Protein AF-A0AAW0QMB6-F1 (afdb_monomer)

Radius of gyration: 21.83 Å; Cα contacts (8 Å, |Δi|>4): 463; chains: 1; bounding box: 55×57×57 Å

InterPro domains:
  IPR032477 Glycoside hydrolase 64 [PF16483] (28-251)
  IPR032477 Glycoside hydrolase 64 [PS52006] (26-292)
  IPR037176 Osmotin/thaumatin-like superfamily [G3DSA:2.60.110.10] (25-259)
  IPR037398 Glucan endo-1,3-beta-glucosidase [PTHR38165] (28-251)

Sequence (292 aa):
MTFSKRMIETNSSGINSGISNSCLSLKPLKVEVINNIKGSQPFVYITGVDQVGATKFLTRSGTWFYPVVAEDAGFSPIDQALISIPIAEQPNVFAVTIQDCVVSGRIWISLGQLPFHVAASDGGSPYLIPPSVLDSTNTSNTVDWGFVELTHTDRDGLYANLSFVDFVGLILSLTLTLEQGDAQKVIGLASDGVYSVCEQLRQQSRLDGLRWDQLCVTAPSGRPLRVLSPNLYESVHPGATQGYYAPYVNQNNLLGPDKVVSLVESSDLFRKGVFVLVKLYLGDLLAQFLFF

Structure (mmCIF, N/CA/C/O backbone):
data_AF-A0AAW0QMB6-F1
#
_entry.id   AF-A0AAW0QMB6-F1
#
loop_
_atom_site.group_PDB
_atom_site.id
_atom_site.type_symbol
_atom_site.label_atom_id
_atom_site.label_alt_id
_atom_site.label_comp_id
_atom_site.label_asym_id
_atom_site.label_entity_id
_atom_site.label_seq_id
_atom_site.pdbx_PDB_ins_code
_atom_site.Cartn_x
_atom_site.Cartn_y
_atom_site.Cartn_z
_atom_site.occupancy
_atom_site.B_iso_or_equiv
_atom_site.auth_seq_id
_atom_site.auth_comp_id
_atom_site.auth_asym_id
_atom_site.auth_atom_id
_atom_site.pdbx_PDB_model_num
ATOM 1 N N . MET A 1 1 ? 27.817 12.158 -9.213 1.00 29.73 1 MET A N 1
ATOM 2 C CA . MET A 1 1 ? 26.542 12.797 -9.602 1.00 29.73 1 MET A CA 1
ATOM 3 C C . MET A 1 1 ? 25.512 12.401 -8.565 1.00 29.73 1 MET A C 1
ATOM 5 O O . MET A 1 1 ? 25.140 11.240 -8.504 1.00 29.73 1 MET A O 1
ATOM 9 N N . THR A 1 2 ? 25.168 13.331 -7.683 1.00 20.39 2 THR A N 1
ATOM 10 C CA . THR A 1 2 ? 24.245 13.111 -6.566 1.00 20.39 2 THR A CA 1
ATOM 11 C C . THR A 1 2 ? 22.828 13.341 -7.072 1.00 20.39 2 THR A C 1
ATOM 13 O O . THR A 1 2 ? 22.493 14.462 -7.448 1.00 20.39 2 THR A O 1
ATOM 16 N N . PHE A 1 3 ? 22.002 12.297 -7.117 1.00 20.84 3 PHE A N 1
ATOM 17 C CA . PHE A 1 3 ? 20.572 12.454 -7.369 1.00 20.84 3 PHE A CA 1
ATOM 18 C C . PHE A 1 3 ? 19.904 12.877 -6.061 1.00 20.84 3 PHE A C 1
ATOM 20 O O . PHE A 1 3 ? 19.548 12.048 -5.230 1.00 20.84 3 PHE A O 1
ATOM 27 N N . SER A 1 4 ? 19.791 14.190 -5.858 1.00 21.62 4 SER A N 1
ATOM 28 C CA . SER A 1 4 ? 18.916 14.736 -4.825 1.00 21.62 4 SER A CA 1
ATOM 29 C C . SER A 1 4 ? 17.477 14.636 -5.324 1.00 21.62 4 SER A C 1
ATOM 31 O O . SER A 1 4 ? 17.141 15.158 -6.390 1.00 21.62 4 SER A O 1
ATOM 33 N N . LYS A 1 5 ? 16.633 13.937 -4.563 1.00 25.72 5 LYS A N 1
ATOM 34 C CA . LYS A 1 5 ? 15.182 13.943 -4.732 1.00 25.72 5 LYS A CA 1
ATOM 35 C C . LYS A 1 5 ? 14.727 15.372 -4.437 1.00 25.72 5 LYS A C 1
ATOM 37 O O . LYS A 1 5 ? 14.602 15.747 -3.276 1.00 25.72 5 LYS A O 1
ATOM 42 N N . ARG A 1 6 ? 14.544 16.193 -5.478 1.00 22.31 6 ARG A N 1
ATOM 43 C CA . ARG A 1 6 ? 13.906 17.504 -5.327 1.00 22.31 6 ARG A CA 1
ATOM 44 C C . ARG A 1 6 ? 12.519 17.261 -4.747 1.00 22.31 6 ARG A C 1
ATOM 46 O O . ARG A 1 6 ? 11.630 16.769 -5.440 1.00 22.31 6 ARG A O 1
ATOM 53 N N . MET A 1 7 ? 12.363 17.593 -3.468 1.00 25.25 7 MET A N 1
ATOM 54 C CA . MET A 1 7 ? 11.075 18.017 -2.950 1.00 25.25 7 MET A CA 1
ATOM 55 C C . MET A 1 7 ? 10.561 19.123 -3.866 1.00 25.25 7 MET A C 1
ATOM 57 O O . MET A 1 7 ? 11.334 19.935 -4.381 1.00 25.25 7 MET A O 1
ATOM 61 N N . ILE A 1 8 ? 9.257 19.119 -4.103 1.00 24.58 8 ILE A N 1
ATOM 62 C CA . ILE A 1 8 ? 8.579 20.243 -4.727 1.00 24.58 8 ILE A CA 1
ATOM 63 C C . ILE A 1 8 ? 8.769 21.423 -3.766 1.00 24.58 8 ILE A C 1
ATOM 65 O O . ILE A 1 8 ? 8.053 21.550 -2.779 1.00 24.58 8 ILE A O 1
ATOM 69 N N . GLU A 1 9 ? 9.778 22.255 -4.022 1.00 22.64 9 GLU A N 1
ATOM 70 C CA . GLU A 1 9 ? 9.849 23.602 -3.473 1.00 22.64 9 GLU A CA 1
ATOM 71 C C . GLU A 1 9 ? 8.673 24.369 -4.075 1.00 22.64 9 GLU A C 1
ATOM 73 O O . GLU A 1 9 ? 8.684 24.762 -5.245 1.00 22.64 9 GLU A O 1
ATOM 78 N N . THR A 1 10 ? 7.615 24.559 -3.290 1.00 27.86 10 THR A N 1
ATOM 79 C CA . THR A 1 10 ? 6.619 25.578 -3.598 1.00 27.86 10 THR A CA 1
ATOM 80 C C . THR A 1 10 ? 7.316 26.926 -3.481 1.00 27.86 10 THR A C 1
ATOM 82 O O . THR A 1 10 ? 7.555 27.407 -2.374 1.00 27.86 10 THR A O 1
ATOM 85 N N . ASN A 1 11 ? 7.670 27.523 -4.621 1.00 26.33 11 ASN A N 1
ATOM 86 C CA . ASN A 1 11 ? 8.133 28.903 -4.685 1.00 26.33 11 ASN A CA 1
ATOM 87 C C . ASN A 1 11 ? 7.123 29.801 -3.961 1.00 26.33 11 ASN A C 1
ATOM 89 O O . ASN A 1 11 ? 6.006 30.029 -4.430 1.00 26.33 11 ASN A O 1
ATOM 93 N N . SER A 1 12 ? 7.531 30.315 -2.803 1.00 36.94 12 SER A N 1
ATOM 94 C CA . SER A 1 12 ? 6.811 31.319 -2.036 1.00 36.94 12 SER A CA 1
ATOM 95 C C . SER A 1 12 ? 6.929 32.661 -2.753 1.00 36.94 12 SER A C 1
ATOM 97 O O . SER A 1 12 ? 7.787 33.490 -2.448 1.00 36.94 12 SER A O 1
ATOM 99 N N . SER A 1 13 ? 6.103 32.872 -3.770 1.00 30.03 13 SER A N 1
ATOM 100 C CA . SER A 1 13 ? 5.942 34.175 -4.416 1.00 30.03 13 SER A CA 1
ATOM 101 C C . SER A 1 13 ? 4.519 34.318 -4.947 1.00 30.03 13 SER A C 1
ATOM 103 O O . SER A 1 13 ? 4.254 34.142 -6.128 1.00 30.03 13 SER A O 1
ATOM 105 N N . GLY A 1 14 ? 3.600 34.651 -4.039 1.00 36.16 14 GLY A N 1
ATOM 106 C CA . GLY A 1 14 ? 2.432 35.464 -4.373 1.00 36.16 14 GLY A CA 1
ATOM 107 C C . GLY A 1 14 ? 1.301 34.812 -5.166 1.00 36.16 14 GLY A C 1
ATOM 108 O O . GLY A 1 14 ? 0.911 35.376 -6.176 1.00 36.16 14 GLY A O 1
ATOM 109 N N . ILE A 1 15 ? 0.685 33.744 -4.649 1.00 29.97 15 ILE A N 1
ATOM 110 C CA . ILE A 1 15 ? -0.775 33.551 -4.741 1.00 29.97 15 ILE A CA 1
ATOM 111 C C . ILE A 1 15 ? -1.243 32.944 -3.413 1.00 29.97 15 ILE A C 1
ATOM 113 O O . ILE A 1 15 ? -1.046 31.760 -3.153 1.00 29.97 15 ILE A O 1
ATOM 117 N N . ASN A 1 16 ? -1.879 33.758 -2.567 1.00 34.41 16 ASN A N 1
ATOM 118 C CA . ASN A 1 16 ? -2.718 33.280 -1.467 1.00 34.41 16 ASN A CA 1
ATOM 119 C C . ASN A 1 16 ? -3.912 32.525 -2.073 1.00 34.41 16 ASN A C 1
ATOM 121 O O . ASN A 1 16 ? -4.984 33.086 -2.276 1.00 34.41 16 ASN A O 1
ATOM 125 N N . SER A 1 17 ? -3.717 31.254 -2.399 1.00 35.25 17 SER A N 1
ATOM 126 C CA . SER A 1 17 ? -4.806 30.305 -2.605 1.00 35.25 17 SER A CA 1
ATOM 127 C C . SER A 1 17 ? -4.676 29.284 -1.490 1.00 35.25 17 SER A C 1
ATOM 129 O O . SER A 1 17 ? -3.995 28.272 -1.608 1.00 35.25 17 SER A O 1
ATOM 131 N N . GLY A 1 18 ? -5.258 29.630 -0.340 1.00 34.72 18 GLY A N 1
ATOM 132 C CA . GLY A 1 18 ? -5.384 28.708 0.774 1.00 34.72 18 GLY A CA 1
ATOM 133 C C . GLY A 1 18 ? -6.109 27.460 0.290 1.00 34.72 18 GLY A C 1
ATOM 134 O O . GLY A 1 18 ? -7.314 27.493 0.051 1.00 34.72 18 GLY A O 1
ATOM 135 N N . ILE A 1 19 ? -5.377 26.358 0.152 1.00 40.94 19 ILE A N 1
ATOM 136 C CA . ILE A 1 19 ? -5.980 25.031 0.148 1.00 40.94 19 ILE A CA 1
ATOM 137 C C . ILE A 1 19 ? -6.386 24.788 1.600 1.00 40.94 19 ILE A C 1
ATOM 139 O O . ILE A 1 19 ? -5.646 24.202 2.386 1.00 40.94 19 ILE A O 1
ATOM 143 N N . SER A 1 20 ? -7.537 25.328 2.005 1.00 42.97 20 SER A N 1
ATOM 144 C CA . SER A 1 20 ? -8.141 24.908 3.259 1.00 42.97 20 SER A CA 1
ATOM 145 C C . SER A 1 20 ? -8.644 23.485 3.046 1.00 42.97 20 SER A C 1
ATOM 147 O O . SER A 1 20 ? -9.695 23.287 2.439 1.00 42.97 20 SER A O 1
ATOM 149 N N . ASN A 1 21 ? -7.906 22.498 3.550 1.00 52.84 21 ASN A N 1
ATOM 150 C CA . ASN A 1 21 ? -8.415 21.147 3.795 1.00 52.84 21 ASN A CA 1
ATOM 151 C C . ASN A 1 21 ? -9.399 21.203 4.972 1.00 52.84 21 ASN A C 1
ATOM 153 O O . ASN A 1 21 ? -9.150 20.634 6.032 1.00 52.84 21 ASN A O 1
ATOM 157 N N . SER A 1 22 ? -10.459 21.995 4.829 1.00 58.44 22 SER A N 1
ATOM 158 C CA . SER A 1 22 ? -11.512 22.119 5.823 1.00 58.44 22 SER A CA 1
ATOM 159 C C . SER A 1 22 ? -12.093 20.719 6.077 1.00 58.44 22 SER A C 1
ATOM 161 O O . SER A 1 22 ? -12.255 19.916 5.170 1.00 58.44 22 SER A O 1
ATOM 163 N N . CYS A 1 23 ? -12.333 20.363 7.336 1.00 67.75 23 CYS A N 1
ATOM 164 C CA . CYS A 1 23 ? -12.995 19.097 7.696 1.00 67.75 23 CYS A CA 1
ATOM 165 C C . CYS A 1 23 ? -14.340 19.365 8.377 1.00 67.75 23 CYS A C 1
ATOM 167 O O . CYS A 1 23 ? -14.946 18.471 8.953 1.00 67.75 23 CYS A O 1
ATOM 169 N N . LEU A 1 24 ? -14.801 20.619 8.332 1.00 67.06 24 LEU A N 1
ATOM 170 C CA . LEU A 1 24 ? -15.883 21.132 9.171 1.00 67.06 24 LEU A CA 1
ATOM 171 C C . LEU A 1 24 ? -17.267 20.620 8.751 1.00 67.06 24 LEU A C 1
ATOM 173 O O . LEU A 1 24 ? -18.196 20.653 9.552 1.00 67.06 24 LEU A O 1
ATOM 177 N N . SER A 1 25 ? -17.409 20.161 7.505 1.00 71.00 25 SER A N 1
ATOM 178 C CA . SER A 1 25 ? -18.669 19.652 6.943 1.00 71.00 25 SER A CA 1
ATOM 179 C C . SER A 1 25 ? -18.544 18.245 6.346 1.00 71.00 25 SER A C 1
ATOM 181 O O . SER A 1 25 ? -19.413 17.797 5.597 1.00 71.00 25 SER A O 1
ATOM 183 N N . LEU A 1 26 ? -17.460 17.539 6.681 1.00 81.50 26 LEU A N 1
ATOM 184 C CA . LEU A 1 26 ? -17.162 16.226 6.131 1.00 81.50 26 LEU A CA 1
ATOM 185 C C . LEU A 1 26 ? -18.148 15.180 6.650 1.00 81.50 26 LEU A C 1
ATOM 187 O O . LEU A 1 26 ? -18.368 15.042 7.854 1.00 81.50 26 LEU A O 1
ATOM 191 N N . LYS A 1 27 ? -18.719 14.397 5.736 1.00 85.44 27 LYS A N 1
ATOM 192 C CA . LYS A 1 27 ? -19.495 13.225 6.131 1.00 85.44 27 LYS A CA 1
ATOM 193 C C . LYS A 1 27 ? -18.552 12.135 6.653 1.00 85.44 27 LYS A C 1
ATOM 195 O O . LYS A 1 27 ? -17.548 11.861 5.986 1.00 85.44 27 LYS A O 1
ATOM 200 N N . PRO A 1 28 ? -18.863 11.487 7.790 1.00 88.94 28 PRO A N 1
ATOM 201 C CA . PRO A 1 28 ? -18.004 10.446 8.333 1.00 88.94 28 PRO A CA 1
ATOM 202 C C . PRO A 1 28 ? -17.839 9.291 7.346 1.00 88.94 28 PRO A C 1
ATOM 204 O O . PRO A 1 28 ? -18.814 8.815 6.759 1.00 88.94 28 PRO A O 1
ATOM 207 N N . LEU A 1 29 ? -16.607 8.817 7.188 1.00 90.62 29 LEU A N 1
ATOM 208 C CA . LEU A 1 29 ? -16.291 7.689 6.324 1.00 90.62 29 LEU A CA 1
ATOM 209 C C . LEU A 1 29 ? -16.367 6.391 7.122 1.00 90.62 29 LEU A C 1
ATOM 211 O O . LEU A 1 29 ? -15.590 6.171 8.049 1.00 90.62 29 LEU A O 1
ATOM 215 N N . LYS A 1 30 ? -17.284 5.504 6.740 1.00 93.44 30 LYS A N 1
ATOM 216 C CA . LYS A 1 30 ? -17.298 4.131 7.248 1.00 93.44 30 LYS A CA 1
ATOM 217 C C . LYS A 1 30 ? -16.301 3.296 6.456 1.00 93.44 30 LYS A C 1
ATOM 219 O O . LYS A 1 30 ? -16.362 3.263 5.231 1.00 93.44 30 LYS A O 1
ATOM 224 N N . VAL A 1 31 ? -15.408 2.619 7.165 1.00 95.19 31 VAL A N 1
ATOM 225 C CA . VAL A 1 31 ? -14.429 1.696 6.596 1.00 95.19 31 VAL A CA 1
ATOM 226 C C . VAL A 1 31 ? -14.687 0.316 7.169 1.00 95.19 31 VAL A C 1
ATOM 228 O O . VAL A 1 31 ? -14.742 0.150 8.387 1.00 95.19 31 VAL A O 1
ATOM 231 N N . GLU A 1 32 ? -14.808 -0.669 6.286 1.00 95.88 32 GLU A N 1
ATOM 232 C CA . GLU A 1 32 ? -14.896 -2.081 6.637 1.00 95.88 32 GLU A CA 1
ATOM 233 C C . GLU A 1 32 ? -13.776 -2.843 5.930 1.00 95.88 32 GLU A C 1
ATOM 235 O O . GLU A 1 32 ? -13.587 -2.720 4.720 1.00 95.88 32 GLU A O 1
ATOM 240 N N . VAL A 1 33 ? -13.030 -3.641 6.690 1.00 96.56 33 VAL A N 1
ATOM 2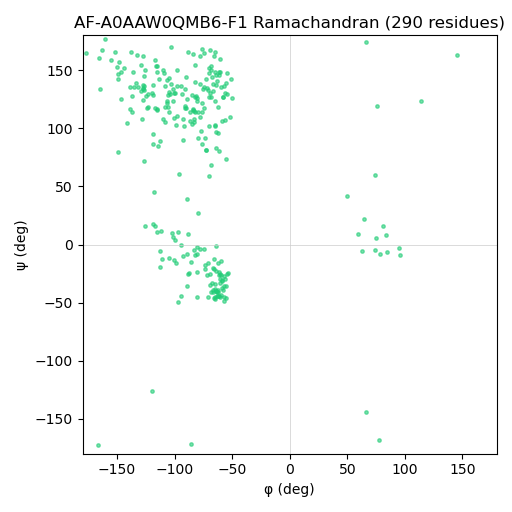41 C CA . VAL A 1 33 ? -12.017 -4.557 6.168 1.00 96.56 33 VAL A CA 1
ATOM 242 C C . VAL A 1 33 ? -12.465 -5.973 6.482 1.00 96.56 33 VAL A C 1
ATOM 244 O O . VAL A 1 33 ? -12.595 -6.347 7.647 1.00 96.56 33 VAL A O 1
ATOM 247 N N . ILE A 1 34 ? -12.717 -6.755 5.433 1.00 95.19 34 ILE A N 1
ATOM 248 C CA . ILE A 1 34 ? -13.267 -8.108 5.532 1.00 95.19 34 ILE A CA 1
ATOM 249 C C . ILE A 1 34 ? -12.161 -9.120 5.230 1.00 95.19 34 ILE A C 1
ATOM 251 O O . ILE A 1 34 ? -11.575 -9.123 4.146 1.00 95.19 34 ILE A O 1
ATOM 255 N N . ASN A 1 35 ? -11.892 -10.006 6.183 1.00 94.00 35 ASN A N 1
ATOM 256 C CA . ASN A 1 35 ? -10.953 -11.104 6.037 1.00 94.00 35 ASN A CA 1
ATOM 257 C C . ASN A 1 35 ? -11.624 -12.299 5.341 1.00 94.00 35 ASN A C 1
ATOM 259 O O . ASN A 1 35 ? -12.397 -13.043 5.946 1.00 94.00 35 ASN A O 1
ATOM 263 N N . ASN A 1 36 ? -11.285 -12.502 4.069 1.00 90.25 36 ASN A N 1
ATOM 264 C CA . ASN A 1 36 ? -11.682 -13.678 3.286 1.00 90.25 36 ASN A CA 1
ATOM 265 C C . ASN A 1 36 ? -10.549 -14.715 3.145 1.00 90.25 36 ASN A C 1
ATOM 267 O O . ASN A 1 36 ? -10.665 -15.664 2.368 1.00 90.25 36 ASN A O 1
ATOM 271 N N . ILE A 1 37 ? -9.449 -14.548 3.885 1.00 88.00 37 ILE A N 1
ATOM 272 C CA . ILE A 1 37 ? -8.273 -15.417 3.830 1.00 88.00 37 ILE A CA 1
ATOM 273 C C . ILE A 1 37 ? -8.422 -16.499 4.904 1.00 88.00 37 ILE A C 1
ATOM 275 O O . ILE A 1 37 ? -8.330 -16.242 6.104 1.00 88.00 37 ILE A O 1
ATOM 279 N N . LYS A 1 38 ? -8.680 -17.738 4.476 1.00 86.00 38 LYS A N 1
ATOM 280 C CA . LYS A 1 38 ? -8.923 -18.861 5.394 1.00 86.00 38 LYS A CA 1
ATOM 281 C C . LYS A 1 38 ? -7.686 -19.169 6.246 1.00 86.00 38 LYS A C 1
ATOM 283 O O . LYS A 1 38 ? -6.574 -19.215 5.727 1.00 86.00 38 LYS A O 1
ATOM 288 N N . GLY A 1 39 ? -7.901 -19.425 7.539 1.00 86.94 39 GLY A N 1
ATOM 289 C CA . GLY A 1 39 ? -6.845 -19.814 8.485 1.00 86.94 39 GLY A CA 1
ATOM 290 C C . GLY A 1 39 ? -5.783 -18.736 8.715 1.00 86.94 39 GLY A C 1
ATOM 291 O O . GLY A 1 39 ? -4.652 -19.058 9.065 1.00 86.94 39 GLY A O 1
ATOM 292 N N . SER A 1 40 ? -6.119 -17.473 8.448 1.00 88.50 40 SER A N 1
ATOM 293 C CA . SER A 1 40 ? -5.216 -16.331 8.571 1.00 88.50 40 SER A CA 1
ATOM 294 C C . SER A 1 40 ? -5.836 -15.253 9.455 1.00 88.50 40 SER A C 1
ATOM 296 O O . SER A 1 40 ? -7.044 -15.023 9.401 1.00 88.50 40 SER A O 1
ATOM 298 N N . GLN A 1 41 ? -4.999 -14.560 10.228 1.00 93.12 41 GLN A N 1
ATOM 299 C CA . GLN A 1 41 ? -5.383 -13.414 11.060 1.00 93.12 41 GLN A CA 1
ATOM 300 C C . GLN A 1 41 ? -4.599 -12.182 10.590 1.00 93.12 41 GLN A C 1
ATOM 302 O O . GLN A 1 41 ? -3.493 -11.939 11.077 1.00 93.12 41 GLN A O 1
ATOM 307 N N . PRO A 1 42 ? -5.100 -11.451 9.578 1.00 96.12 42 PRO A N 1
ATOM 308 C CA . PRO A 1 42 ? -4.391 -10.304 9.042 1.00 96.12 42 PRO A CA 1
ATOM 309 C C . PRO A 1 42 ? -4.375 -9.140 10.037 1.00 96.12 42 PRO A C 1
ATOM 311 O O . PRO A 1 42 ? -5.308 -8.955 10.822 1.00 96.12 42 PRO A O 1
ATOM 314 N N . PHE A 1 43 ? -3.339 -8.313 9.946 1.00 97.62 43 PHE A N 1
ATOM 315 C CA . PHE A 1 43 ? -3.255 -7.023 10.620 1.00 97.62 43 PHE A CA 1
ATOM 316 C C . PHE A 1 43 ? -3.647 -5.904 9.660 1.00 97.62 43 PHE A C 1
ATOM 318 O O . PHE A 1 43 ? -3.205 -5.882 8.507 1.00 97.62 43 PHE A O 1
ATOM 325 N N . VAL A 1 44 ? -4.450 -4.969 10.164 1.00 98.25 44 VAL A N 1
ATOM 326 C CA . VAL A 1 44 ? -4.817 -3.714 9.510 1.00 98.25 44 VAL A CA 1
ATOM 327 C C . VAL A 1 44 ? -4.089 -2.557 10.175 1.00 98.25 44 VAL A C 1
ATOM 329 O O . VAL A 1 44 ? -3.974 -2.504 11.399 1.00 98.25 44 VAL A O 1
ATOM 332 N N . TYR A 1 45 ? -3.657 -1.608 9.353 1.00 98.38 45 TYR A N 1
ATOM 333 C CA . TYR A 1 45 ? -3.155 -0.308 9.780 1.00 98.38 45 TYR A CA 1
ATOM 334 C C . TYR A 1 45 ? -3.820 0.753 8.910 1.00 98.38 45 TYR A C 1
ATOM 336 O O . TYR A 1 45 ? -3.948 0.558 7.703 1.00 98.38 45 TYR A O 1
ATOM 34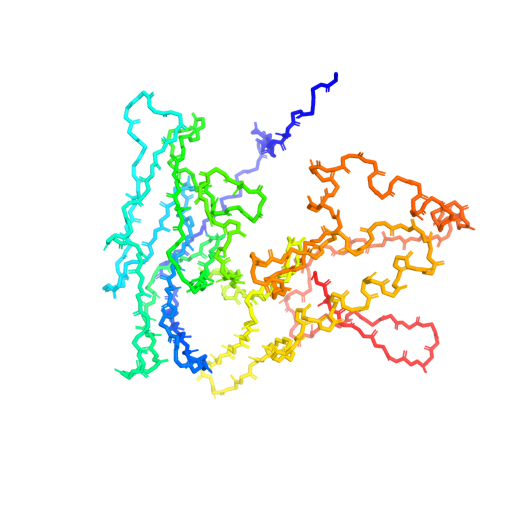4 N N . ILE A 1 46 ? -4.237 1.877 9.486 1.00 98.00 46 ILE A N 1
ATOM 345 C CA . ILE A 1 46 ? -4.802 2.990 8.714 1.00 98.00 46 ILE A CA 1
ATOM 346 C C . ILE A 1 46 ? -3.972 4.227 9.009 1.00 98.00 46 ILE A C 1
ATOM 348 O O . ILE A 1 46 ? -3.904 4.664 10.154 1.00 98.00 46 ILE A O 1
ATOM 352 N N . THR A 1 47 ? -3.341 4.780 7.981 1.00 98.00 47 THR A N 1
ATOM 353 C CA . THR A 1 47 ? -2.479 5.959 8.078 1.00 98.00 47 THR A CA 1
ATOM 354 C C . THR A 1 47 ? -3.039 7.109 7.268 1.00 98.00 47 THR A C 1
ATOM 356 O O . THR A 1 47 ? -3.770 6.900 6.303 1.00 98.00 47 THR A O 1
ATOM 359 N N . GLY A 1 48 ? -2.615 8.318 7.603 1.00 95.56 48 GLY A N 1
ATOM 360 C CA . GLY A 1 48 ? -2.740 9.491 6.750 1.00 95.56 48 GLY A CA 1
ATOM 361 C C . GLY A 1 48 ? -1.870 10.618 7.274 1.00 95.56 48 GLY A C 1
ATOM 362 O O . GLY A 1 48 ? -1.106 10.432 8.225 1.00 95.56 48 GLY A O 1
ATOM 363 N N . VAL A 1 49 ? -2.018 11.788 6.672 1.00 92.19 49 VAL A N 1
ATOM 364 C CA . VAL A 1 49 ? -1.446 13.028 7.193 1.00 92.19 49 VAL A CA 1
ATOM 365 C C . VAL A 1 49 ? -2.548 14.003 7.582 1.00 92.19 49 VAL A C 1
ATOM 367 O O . VAL A 1 49 ? -3.678 13.927 7.085 1.00 92.19 49 VAL A O 1
ATOM 370 N N . ASP A 1 50 ? -2.245 14.883 8.526 1.00 87.94 50 ASP A N 1
ATOM 371 C CA . ASP A 1 50 ? -3.102 16.015 8.854 1.00 87.94 50 ASP A CA 1
ATOM 372 C C . ASP A 1 50 ? -2.826 17.234 7.952 1.00 87.94 50 ASP A C 1
ATOM 374 O O . ASP A 1 50 ? -2.094 17.163 6.964 1.00 87.94 50 ASP A O 1
ATOM 378 N N . GLN A 1 51 ? -3.444 18.370 8.282 1.00 79.44 51 GLN A N 1
ATOM 379 C CA . GLN A 1 51 ? -3.351 19.601 7.495 1.00 79.44 51 GLN A CA 1
ATOM 380 C C . GLN A 1 51 ? -1.947 20.225 7.478 1.00 79.44 51 GLN A C 1
ATOM 382 O O . GLN A 1 51 ? -1.662 21.012 6.578 1.00 79.44 51 GLN A O 1
ATOM 387 N N . VAL A 1 52 ? -1.084 19.891 8.445 1.00 81.25 52 VAL A N 1
ATOM 388 C CA . VAL A 1 52 ? 0.305 20.374 8.518 1.00 81.25 52 VAL A CA 1
ATOM 389 C C . VAL A 1 52 ? 1.309 19.321 8.037 1.00 81.25 52 VAL A C 1
ATOM 391 O O . VAL A 1 52 ? 2.516 19.540 8.105 1.00 81.25 52 VAL A O 1
ATOM 394 N N . GLY A 1 53 ? 0.823 18.192 7.509 1.00 86.12 53 GLY A N 1
ATOM 395 C CA . GLY A 1 53 ? 1.647 17.106 6.983 1.00 86.12 53 GLY A CA 1
ATOM 396 C C . GLY A 1 53 ? 2.153 16.130 8.047 1.00 86.12 53 GLY A C 1
ATOM 397 O O . GLY A 1 53 ? 2.965 15.263 7.722 1.00 86.12 53 GLY A O 1
ATOM 398 N N . ALA A 1 54 ? 1.685 16.231 9.295 1.00 92.19 54 ALA A N 1
ATOM 399 C CA . ALA A 1 54 ? 2.080 15.309 10.349 1.00 92.19 54 ALA A CA 1
ATOM 400 C C . ALA A 1 54 ? 1.382 13.956 10.172 1.00 92.19 54 ALA A C 1
ATOM 402 O O . ALA A 1 54 ? 0.175 13.868 9.927 1.00 92.19 54 ALA A O 1
ATOM 403 N N . THR A 1 55 ? 2.161 12.886 10.304 1.00 96.06 55 THR A N 1
ATOM 404 C CA . THR A 1 55 ? 1.674 11.507 10.199 1.00 96.06 55 THR A CA 1
ATOM 405 C C . THR A 1 55 ? 0.730 11.180 11.344 1.00 96.06 55 THR A C 1
ATOM 407 O O . THR A 1 55 ? 1.017 11.482 12.499 1.00 96.06 55 THR A O 1
ATOM 410 N N . LYS A 1 56 ? -0.364 10.487 11.028 1.00 96.75 56 LYS A N 1
ATOM 411 C CA . LYS A 1 56 ? -1.315 9.953 12.003 1.00 96.75 56 LYS A CA 1
ATOM 412 C C . LYS A 1 56 ? -1.724 8.526 11.658 1.00 96.75 56 LYS A C 1
ATOM 414 O O . LYS A 1 56 ? -1.805 8.156 10.486 1.00 96.75 56 LYS A O 1
ATOM 419 N N . PHE A 1 57 ? -2.013 7.744 12.691 1.00 98.06 57 PHE A N 1
ATOM 420 C CA . PHE A 1 57 ? -2.526 6.380 12.601 1.00 98.06 57 PHE A CA 1
ATOM 421 C C . PHE A 1 57 ? -3.899 6.302 13.256 1.00 98.06 57 PHE A C 1
ATOM 423 O O . PHE A 1 57 ? -4.097 6.854 14.335 1.00 98.06 57 PHE A O 1
ATOM 430 N N . LEU A 1 58 ? -4.849 5.610 12.638 1.00 96.88 58 LEU A N 1
ATOM 431 C CA . LEU A 1 58 ? -6.119 5.317 13.287 1.00 96.88 58 LEU A CA 1
ATOM 432 C C . LEU A 1 58 ? -5.926 4.121 14.218 1.00 96.88 58 LEU A C 1
ATOM 434 O O . LEU A 1 58 ? -5.502 3.049 13.786 1.00 96.88 58 LEU A O 1
ATOM 438 N N . THR A 1 59 ? -6.250 4.297 15.491 1.00 95.50 59 THR A N 1
ATOM 439 C CA . THR A 1 59 ? -6.222 3.215 16.474 1.00 95.50 59 THR A CA 1
ATOM 440 C C . THR A 1 59 ? -7.435 2.300 16.309 1.00 95.50 59 THR A C 1
ATOM 442 O O . THR A 1 59 ? -8.437 2.644 15.673 1.00 95.50 59 THR A O 1
ATOM 445 N N . ARG A 1 60 ? -7.404 1.143 16.980 1.00 91.56 60 ARG A N 1
ATOM 446 C CA . ARG A 1 60 ? -8.548 0.222 17.045 1.00 91.56 60 ARG A CA 1
ATOM 447 C C . ARG A 1 60 ? -9.828 0.873 17.587 1.00 91.56 60 ARG A C 1
ATOM 449 O O . ARG A 1 60 ? -10.917 0.447 17.215 1.00 91.56 60 ARG A O 1
ATOM 456 N N . SER A 1 61 ? -9.716 1.880 18.457 1.00 90.56 61 SER A N 1
ATOM 457 C CA . SER A 1 61 ? -10.872 2.609 18.999 1.00 90.56 61 SER A CA 1
ATOM 458 C C . SER A 1 61 ? -11.427 3.678 18.052 1.00 90.56 61 SER A C 1
ATOM 460 O O . SER A 1 61 ? -12.409 4.326 18.398 1.00 90.56 61 SER A O 1
ATOM 462 N N . GLY A 1 62 ? -10.814 3.888 16.882 1.00 91.00 62 GLY A N 1
ATOM 463 C CA . GLY A 1 62 ? -11.215 4.924 15.926 1.00 91.00 62 GLY A CA 1
ATOM 464 C C . GLY A 1 62 ? -10.701 6.325 16.263 1.00 91.00 62 GLY A C 1
ATOM 465 O O . GLY A 1 62 ? -11.210 7.302 15.724 1.00 91.00 62 GLY A O 1
ATOM 466 N N . THR A 1 63 ? -9.706 6.440 17.148 1.00 93.94 63 THR A N 1
ATOM 467 C CA . THR A 1 63 ? -9.051 7.716 17.478 1.00 93.94 63 THR A CA 1
ATOM 468 C C . THR A 1 63 ? -7.747 7.864 16.700 1.00 93.94 63 THR A C 1
ATOM 470 O O . THR A 1 63 ? -7.094 6.868 16.393 1.00 93.94 63 THR A O 1
ATOM 473 N N . TRP A 1 64 ? -7.340 9.096 16.392 1.00 95.06 64 TRP A N 1
ATOM 474 C CA . TRP A 1 64 ? -6.043 9.348 15.763 1.00 95.06 64 TRP A CA 1
ATOM 475 C C . TRP A 1 64 ? -4.914 9.340 16.795 1.00 95.06 64 TRP A C 1
ATOM 477 O O . TRP A 1 64 ? -4.942 10.080 17.776 1.00 95.06 64 TRP A O 1
ATOM 487 N N . PHE A 1 65 ? -3.906 8.514 16.544 1.00 96.81 65 PHE A N 1
ATOM 488 C CA . PHE A 1 65 ? -2.628 8.495 17.235 1.00 96.81 65 PHE A CA 1
ATOM 489 C C . PHE A 1 65 ? -1.573 9.223 16.396 1.00 96.81 65 PHE A C 1
ATOM 491 O O . PHE A 1 65 ? -1.413 8.936 15.207 1.00 96.81 65 PHE A O 1
ATOM 498 N N . TYR A 1 66 ? -0.841 10.137 17.031 1.00 96.50 66 TYR A N 1
ATOM 499 C CA . TYR A 1 66 ? 0.238 10.906 16.419 1.00 96.50 66 TYR A CA 1
ATOM 500 C C . TYR A 1 66 ? 1.585 10.411 16.962 1.00 96.50 66 TYR A C 1
ATOM 502 O O . TYR A 1 66 ? 1.899 10.680 18.125 1.00 96.50 66 TYR A O 1
ATOM 510 N N . PRO A 1 67 ? 2.371 9.658 16.171 1.00 96.06 67 PRO A N 1
ATOM 511 C CA . PRO A 1 67 ? 3.707 9.238 16.573 1.00 96.06 67 PRO A CA 1
ATOM 512 C C . PRO A 1 67 ? 4.642 10.442 16.716 1.00 96.06 67 PRO A C 1
ATOM 514 O O . PRO A 1 67 ? 4.538 11.421 15.979 1.00 96.06 67 PRO A O 1
ATOM 517 N N . VAL A 1 68 ? 5.593 10.332 17.639 1.00 93.31 68 VAL A N 1
ATOM 518 C CA . VAL A 1 68 ? 6.643 11.331 17.863 1.00 93.31 68 VAL A CA 1
ATOM 519 C C . VAL A 1 68 ? 7.992 10.780 17.420 1.00 93.31 68 VAL A C 1
ATOM 521 O O . VAL A 1 68 ? 8.229 9.573 17.472 1.00 93.31 68 VAL A O 1
ATOM 524 N N . VAL A 1 69 ? 8.876 11.670 16.982 1.00 93.56 69 VAL A N 1
ATOM 525 C CA . VAL A 1 69 ? 10.278 11.338 16.713 1.00 93.56 69 V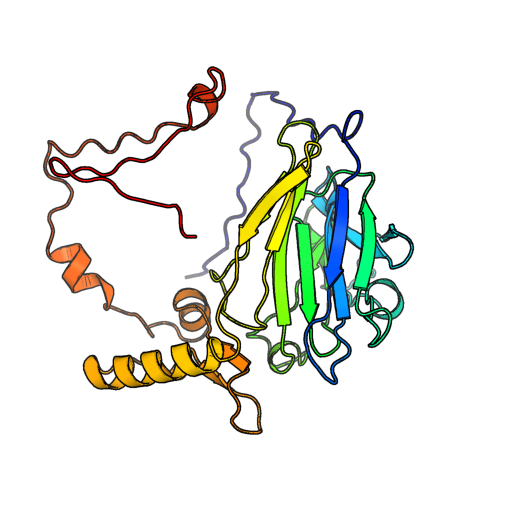AL A CA 1
ATOM 526 C C . VAL A 1 69 ? 11.038 11.560 18.017 1.00 93.56 69 VAL A C 1
ATOM 528 O O . VAL A 1 69 ? 10.926 12.633 18.608 1.00 93.56 69 VAL A O 1
ATOM 531 N N . ALA A 1 70 ? 11.751 10.545 18.498 1.00 89.12 70 ALA A N 1
ATOM 532 C CA . ALA A 1 70 ? 12.581 10.665 19.690 1.00 89.12 70 ALA A CA 1
ATOM 533 C C . ALA A 1 70 ? 13.678 11.720 19.482 1.00 89.12 70 ALA A C 1
ATOM 535 O O . ALA A 1 70 ? 14.200 11.870 18.374 1.00 89.12 70 ALA A O 1
ATOM 536 N N . GLU A 1 71 ? 14.032 12.434 20.552 1.00 83.50 71 GLU A N 1
ATOM 537 C CA . GLU A 1 71 ? 15.133 13.400 20.529 1.00 83.50 71 GLU A CA 1
ATOM 538 C C . GLU A 1 71 ? 16.428 12.721 20.047 1.00 83.50 71 GLU A C 1
ATOM 540 O O . GLU A 1 71 ? 16.699 11.566 20.383 1.00 83.50 71 GLU A O 1
ATOM 545 N N . ASP A 1 72 ? 17.189 13.425 19.205 1.00 80.81 72 ASP A N 1
ATOM 546 C CA . ASP A 1 72 ? 18.448 12.973 18.592 1.00 80.81 72 ASP A CA 1
ATOM 547 C C . ASP A 1 72 ? 18.376 11.693 17.728 1.00 80.81 72 ASP A C 1
ATOM 549 O O . ASP A 1 72 ? 19.405 11.179 17.278 1.00 80.81 72 ASP A O 1
ATOM 553 N N . ALA A 1 73 ? 17.178 11.181 17.428 1.00 79.12 73 ALA A N 1
ATOM 554 C CA . ALA A 1 73 ? 16.999 10.035 16.543 1.00 79.12 73 ALA A CA 1
ATOM 555 C C . ALA A 1 73 ? 16.805 10.474 15.081 1.00 79.12 73 ALA A C 1
ATOM 557 O O . ALA A 1 73 ? 15.975 11.326 14.774 1.00 79.12 73 ALA A O 1
ATOM 558 N N . GLY A 1 74 ? 17.512 9.829 14.144 1.00 84.94 74 GLY A N 1
ATOM 559 C CA . GLY A 1 74 ? 17.257 10.024 12.708 1.00 84.94 74 GLY A CA 1
ATOM 560 C C . GLY A 1 74 ? 15.867 9.528 12.282 1.00 84.94 74 GLY A C 1
ATOM 561 O O . GLY A 1 74 ? 15.230 10.118 11.414 1.00 84.94 74 GLY A O 1
ATOM 562 N N . PHE A 1 75 ? 15.385 8.459 12.919 1.00 92.44 75 PHE A N 1
ATOM 563 C CA . PHE A 1 75 ? 14.021 7.948 12.812 1.00 92.44 75 PHE A CA 1
ATOM 564 C C . PHE A 1 75 ? 13.659 7.159 14.077 1.00 92.44 75 PHE A C 1
ATOM 566 O O . PHE A 1 75 ? 14.536 6.698 14.805 1.00 92.44 75 PHE A O 1
ATOM 573 N N . SER A 1 76 ? 12.368 6.996 14.354 1.00 94.75 76 SER A N 1
ATOM 574 C CA . SER A 1 76 ? 11.849 6.290 15.530 1.00 94.75 76 SER A CA 1
ATOM 575 C C . SER A 1 76 ? 10.837 5.216 15.132 1.00 94.75 76 SER A C 1
ATOM 577 O O . SER A 1 76 ? 9.964 5.498 14.308 1.00 94.75 76 SER A O 1
ATOM 579 N N . PRO A 1 77 ? 10.932 3.991 15.683 1.00 94.56 77 PRO A N 1
ATOM 580 C CA . PRO A 1 77 ? 9.933 2.954 15.453 1.00 94.56 77 PRO A CA 1
ATOM 581 C C . PRO A 1 77 ? 8.609 3.315 16.124 1.00 94.56 77 PRO A C 1
ATOM 583 O O . PRO A 1 77 ? 8.582 3.967 17.167 1.00 94.56 77 PRO A O 1
ATOM 586 N N . ILE A 1 78 ? 7.509 2.854 15.538 1.00 95.44 78 ILE A N 1
ATOM 587 C CA . ILE A 1 78 ? 6.168 3.028 16.094 1.00 95.44 78 ILE A CA 1
ATOM 588 C C . ILE A 1 78 ? 5.734 1.735 16.783 1.00 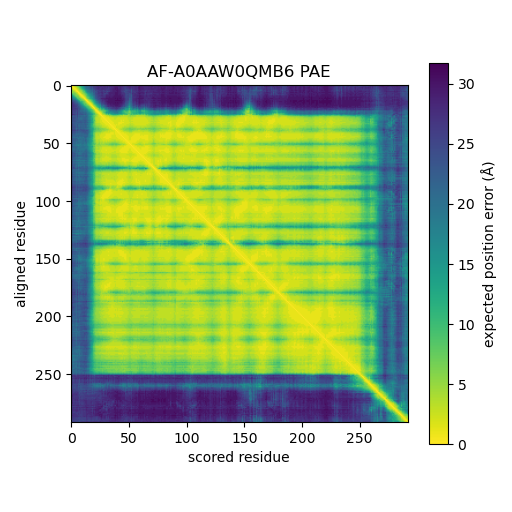95.44 78 ILE A C 1
ATOM 590 O O . ILE A 1 78 ? 5.807 0.651 16.197 1.00 95.44 78 ILE A O 1
ATOM 594 N N . ASP A 1 79 ? 5.256 1.859 18.022 1.00 94.50 79 ASP A N 1
ATOM 595 C CA . ASP A 1 79 ? 4.778 0.726 18.812 1.00 94.50 79 ASP A CA 1
ATOM 596 C C . ASP A 1 79 ? 3.569 0.052 18.145 1.00 94.50 79 ASP A C 1
ATOM 598 O O . ASP A 1 79 ? 2.493 0.638 17.986 1.00 94.50 79 ASP A O 1
ATOM 602 N N . GLN A 1 80 ? 3.745 -1.220 17.788 1.00 94.44 80 GLN A N 1
ATOM 603 C CA . GLN A 1 80 ? 2.719 -2.046 17.161 1.00 94.44 80 GLN A CA 1
ATOM 604 C C . GLN A 1 80 ? 1.474 -2.203 18.037 1.00 94.44 80 GLN A C 1
ATOM 606 O O . GLN A 1 80 ? 0.378 -2.334 17.492 1.00 94.44 80 GLN A O 1
ATOM 611 N N . ALA A 1 81 ? 1.601 -2.163 19.367 1.00 94.56 81 ALA A N 1
ATOM 612 C CA . ALA A 1 81 ? 0.458 -2.273 20.272 1.00 94.56 81 ALA A CA 1
ATOM 613 C C . ALA A 1 81 ? -0.533 -1.104 20.122 1.00 94.56 81 ALA A C 1
ATOM 615 O O . ALA A 1 81 ? -1.710 -1.252 20.451 1.00 94.56 81 ALA A O 1
ATOM 616 N N . LEU A 1 82 ? -0.077 0.040 19.597 1.00 94.94 82 LEU A N 1
ATOM 617 C CA . LEU A 1 82 ? -0.905 1.227 19.381 1.00 94.94 82 LEU A CA 1
ATOM 618 C C . LEU A 1 82 ? -1.588 1.234 18.009 1.00 94.94 82 LEU A C 1
ATOM 620 O O . LEU A 1 82 ? -2.713 1.722 17.885 1.00 94.94 82 LEU A O 1
ATOM 624 N N . ILE A 1 83 ? -0.908 0.716 16.982 1.00 96.56 83 ILE A N 1
ATOM 625 C CA . ILE A 1 83 ? -1.305 0.910 15.579 1.00 96.56 83 ILE A CA 1
ATOM 626 C C . ILE A 1 83 ? -1.778 -0.359 14.866 1.00 96.56 83 ILE A C 1
ATOM 628 O O . ILE A 1 83 ? -2.434 -0.251 13.832 1.00 96.56 83 ILE A O 1
ATOM 632 N N . SER A 1 84 ? -1.447 -1.550 15.376 1.00 96.75 84 SER A N 1
ATOM 633 C CA . SER A 1 84 ? -1.819 -2.812 14.728 1.00 96.75 84 SER A CA 1
ATOM 634 C C . SER A 1 84 ? -3.229 -3.251 15.125 1.00 96.75 84 SER A C 1
ATOM 636 O O . SER A 1 84 ? -3.579 -3.336 16.304 1.00 96.75 84 SER A O 1
ATOM 638 N N . ILE A 1 85 ? -4.060 -3.546 14.125 1.00 96.88 85 ILE A N 1
ATOM 639 C CA . ILE A 1 85 ? -5.454 -3.953 14.319 1.00 96.88 85 ILE A CA 1
ATOM 640 C C . ILE A 1 85 ? -5.632 -5.366 13.746 1.00 96.88 85 ILE A C 1
ATOM 642 O O . ILE A 1 85 ? -5.847 -5.512 12.543 1.00 96.88 85 ILE A O 1
ATOM 646 N N . PRO A 1 86 ? -5.534 -6.430 14.564 1.00 95.56 86 PRO A N 1
ATOM 647 C CA . PRO A 1 86 ? -5.760 -7.787 14.080 1.00 95.56 86 PRO A CA 1
ATOM 648 C C . PRO A 1 86 ? -7.245 -8.011 13.765 1.00 95.56 86 PRO A C 1
ATOM 650 O O . PRO A 1 86 ? -8.112 -7.698 14.592 1.00 95.56 86 PRO A O 1
ATOM 653 N N . ILE A 1 87 ? -7.535 -8.599 12.601 1.00 92.56 87 ILE A N 1
ATOM 654 C CA . ILE A 1 87 ? -8.867 -9.103 12.253 1.00 92.56 87 ILE A CA 1
ATOM 655 C C . ILE A 1 87 ? -8.955 -10.557 12.711 1.00 92.56 87 ILE A C 1
ATOM 657 O O . ILE A 1 87 ? -8.204 -11.417 12.247 1.00 92.56 87 ILE A O 1
ATOM 661 N N . ALA A 1 88 ? -9.875 -10.826 13.635 1.00 84.50 88 ALA A N 1
ATOM 662 C CA . ALA A 1 88 ? -10.130 -12.174 14.122 1.00 84.50 88 ALA A CA 1
ATOM 663 C C . ALA A 1 88 ? -10.689 -13.076 13.007 1.00 84.50 88 ALA A C 1
ATOM 665 O O . ALA A 1 88 ? -11.163 -12.608 11.973 1.00 84.50 88 ALA A O 1
ATOM 666 N N . GLU A 1 89 ? -10.685 -14.390 13.233 1.00 78.38 89 GLU A N 1
ATOM 667 C CA . GLU A 1 89 ? -11.393 -15.314 12.338 1.00 78.38 89 GLU A CA 1
ATOM 668 C C . GLU A 1 89 ? -12.912 -15.124 12.416 1.00 78.38 89 GLU A C 1
ATOM 670 O O . GLU A 1 89 ? -13.606 -15.302 11.418 1.00 78.38 89 GLU A O 1
ATOM 675 N N . GLN A 1 90 ? -13.426 -14.761 13.597 1.00 83.06 90 GLN A N 1
ATOM 676 C CA . GLN A 1 90 ? -14.834 -14.462 13.847 1.00 83.06 90 GLN A CA 1
ATOM 677 C C . GLN A 1 90 ? -14.968 -13.359 14.921 1.00 83.06 90 GLN A C 1
ATOM 679 O O . GLN A 1 90 ? -14.441 -13.533 16.022 1.00 83.06 90 GLN A O 1
ATOM 684 N N . PRO A 1 91 ? -15.673 -12.244 14.642 1.00 83.12 91 PRO A N 1
ATOM 685 C CA . PRO A 1 91 ? -16.133 -11.845 13.312 1.00 83.12 91 PRO A CA 1
ATOM 686 C C . PRO A 1 91 ? -14.933 -11.588 12.384 1.00 83.12 91 PRO A C 1
ATOM 688 O O . PRO A 1 91 ? -13.932 -11.011 12.804 1.00 83.12 91 PRO A O 1
ATOM 691 N N . ASN A 1 92 ? -15.040 -11.989 11.116 1.00 90.88 92 ASN A N 1
ATOM 692 C CA . ASN A 1 92 ? -13.991 -11.805 10.106 1.00 90.88 92 ASN A CA 1
ATOM 693 C C . ASN A 1 92 ? -13.971 -10.382 9.519 1.00 90.88 92 ASN A C 1
ATOM 695 O O . ASN A 1 92 ? -13.575 -10.186 8.373 1.00 90.88 92 ASN A O 1
ATOM 699 N N . VAL A 1 93 ? -14.431 -9.388 10.276 1.00 92.75 93 VAL A N 1
ATOM 700 C CA . VAL A 1 93 ? -14.553 -8.003 9.828 1.00 92.75 93 VAL A CA 1
ATOM 701 C C . VAL A 1 93 ? -14.040 -7.053 10.901 1.00 92.75 93 VAL A C 1
ATOM 703 O O . VAL A 1 93 ? -14.348 -7.192 12.085 1.00 92.75 93 VAL A O 1
ATOM 706 N N . PHE A 1 94 ? -13.263 -6.068 10.467 1.00 92.88 94 PHE A N 1
ATOM 707 C CA . PHE A 1 94 ? -12.973 -4.865 11.230 1.00 92.88 94 PHE A CA 1
ATOM 708 C C . PHE A 1 94 ? -13.758 -3.706 10.620 1.00 92.88 94 PHE A C 1
ATOM 710 O O . PHE A 1 94 ? -13.680 -3.486 9.414 1.00 92.88 94 PHE A O 1
ATOM 717 N N . ALA A 1 95 ? -14.499 -2.969 11.444 1.00 93.50 95 ALA A N 1
ATOM 718 C CA . ALA A 1 95 ? -15.265 -1.807 11.016 1.00 93.50 95 ALA A CA 1
ATOM 719 C C . ALA A 1 95 ? -14.929 -0.601 11.895 1.00 93.50 95 ALA A C 1
ATOM 721 O O . ALA A 1 95 ? -14.839 -0.719 13.119 1.00 93.50 95 ALA A O 1
ATOM 722 N N . VAL A 1 96 ? -14.772 0.563 11.273 1.00 92.44 96 VAL A N 1
ATOM 723 C CA . VAL A 1 96 ? -14.500 1.826 11.961 1.00 92.44 96 VAL A CA 1
ATOM 724 C C . VAL A 1 96 ? -15.153 2.983 11.217 1.00 92.44 96 VAL A C 1
ATOM 726 O O . VAL A 1 96 ? -15.309 2.953 9.999 1.00 92.44 96 VAL A O 1
ATOM 729 N N . THR A 1 97 ? -15.570 4.009 11.955 1.00 92.44 97 THR A N 1
ATOM 730 C CA . THR A 1 97 ? -16.056 5.262 11.367 1.00 92.44 97 THR A CA 1
ATOM 731 C C . THR A 1 97 ? -15.018 6.346 11.596 1.00 92.44 97 THR A C 1
ATOM 733 O O . THR A 1 97 ? -14.708 6.677 12.737 1.00 92.44 97 THR A O 1
ATOM 736 N N . ILE A 1 98 ? -14.494 6.892 10.508 1.00 90.62 98 ILE A N 1
ATOM 737 C CA . ILE A 1 98 ? -13.534 7.987 10.504 1.00 90.62 98 ILE A CA 1
ATOM 738 C C . ILE A 1 98 ? -14.314 9.302 10.436 1.00 90.62 98 ILE A C 1
ATOM 740 O O . ILE A 1 98 ? -15.064 9.530 9.489 1.00 90.62 98 ILE A O 1
ATOM 744 N N . GLN A 1 99 ? -14.150 10.147 11.454 1.00 87.19 99 GLN A N 1
ATOM 745 C CA . GLN A 1 99 ? -14.865 11.426 11.569 1.00 87.19 99 GLN A CA 1
ATOM 746 C C . GLN A 1 99 ? -14.134 12.587 10.872 1.00 87.19 99 GLN A C 1
ATOM 748 O O . GLN A 1 99 ? -14.772 13.542 10.447 1.00 87.19 99 GLN A O 1
ATOM 753 N N . ASP A 1 100 ? -12.809 12.493 10.729 1.00 87.31 100 ASP A N 1
ATOM 754 C CA . ASP A 1 100 ? -11.961 13.568 10.200 1.00 87.31 100 ASP A CA 1
ATOM 755 C C . ASP A 1 100 ? -11.521 13.326 8.754 1.00 87.31 100 ASP A C 1
ATOM 757 O O . ASP A 1 100 ? -11.624 12.215 8.226 1.00 87.31 100 ASP A O 1
ATOM 761 N N . CYS A 1 101 ? -10.930 14.352 8.133 1.00 87.88 101 CYS A N 1
ATOM 762 C CA . CYS A 1 101 ? -10.275 14.174 6.844 1.00 87.88 101 CYS A CA 1
ATOM 763 C C . CYS A 1 101 ? -9.114 13.182 6.932 1.00 87.88 101 CYS A C 1
ATOM 765 O O . CYS A 1 101 ? -8.365 13.124 7.919 1.00 87.88 101 CYS A O 1
ATOM 767 N N . VAL A 1 102 ? -8.900 12.481 5.828 1.00 86.75 102 VAL A N 1
ATOM 768 C CA . VAL A 1 102 ? -7.719 11.657 5.592 1.00 86.75 102 VAL A CA 1
ATOM 769 C C . VAL A 1 102 ? -7.087 12.149 4.305 1.00 86.75 102 VAL A C 1
ATOM 771 O O . VAL A 1 102 ? -7.710 12.072 3.257 1.00 86.75 102 VAL A O 1
ATOM 774 N N . VAL A 1 103 ? -5.863 12.659 4.367 1.00 90.12 103 VAL A N 1
ATOM 775 C CA . VAL A 1 103 ? -5.100 13.051 3.176 1.00 90.12 103 VAL A CA 1
ATOM 776 C C . VAL A 1 103 ? -3.905 12.120 3.048 1.00 90.12 103 VAL A C 1
ATOM 778 O O . VAL A 1 103 ? -3.335 11.721 4.067 1.00 90.12 103 VAL A O 1
ATOM 781 N N . SER A 1 104 ? -3.558 11.746 1.812 1.00 91.44 104 SER A N 1
ATOM 782 C CA . SER A 1 104 ? -2.450 10.822 1.515 1.00 91.44 104 SER A CA 1
ATOM 783 C C . SER A 1 104 ? -2.521 9.550 2.368 1.00 91.44 104 SER A C 1
ATOM 785 O O . SER A 1 104 ? -1.532 9.098 2.950 1.00 91.44 104 SER A O 1
ATOM 787 N N . GLY A 1 105 ? -3.737 9.031 2.523 1.00 94.50 105 GLY A N 1
ATOM 788 C CA . GLY A 1 105 ? -4.038 7.929 3.410 1.00 94.50 105 GLY A CA 1
ATOM 789 C C . GLY A 1 105 ? -3.734 6.581 2.792 1.00 94.50 105 GLY A C 1
ATOM 790 O O . GLY A 1 105 ? -3.785 6.408 1.573 1.00 94.50 105 GLY A O 1
ATOM 791 N N . ARG A 1 106 ? -3.472 5.604 3.659 1.00 97.88 106 ARG A N 1
ATOM 792 C CA . ARG A 1 106 ? -3.343 4.199 3.277 1.00 97.88 106 ARG A CA 1
ATOM 793 C C . ARG A 1 106 ? -4.027 3.299 4.291 1.00 97.88 106 ARG A C 1
ATOM 795 O O . ARG A 1 106 ? -3.848 3.475 5.494 1.00 97.88 106 ARG A O 1
ATOM 802 N N . ILE A 1 107 ? -4.779 2.320 3.799 1.00 97.88 107 ILE A N 1
ATOM 803 C CA . ILE A 1 107 ? -5.227 1.164 4.577 1.00 97.88 107 ILE A CA 1
ATOM 804 C C . ILE A 1 107 ? -4.301 0.015 4.198 1.00 97.88 107 ILE A C 1
ATOM 806 O O . ILE A 1 107 ? -4.363 -0.483 3.077 1.00 97.88 107 ILE A O 1
ATOM 810 N N . TRP A 1 108 ? -3.431 -0.381 5.116 1.00 98.06 108 TRP A N 1
ATOM 811 C CA . TRP A 1 108 ? -2.466 -1.461 4.942 1.00 98.06 108 TRP A CA 1
ATOM 812 C C . TRP A 1 108 ? -3.049 -2.756 5.493 1.00 98.06 108 TRP A C 1
ATOM 814 O O . TRP A 1 108 ? -3.619 -2.754 6.584 1.00 98.06 108 TRP A O 1
ATOM 824 N N . ILE A 1 109 ? -2.881 -3.858 4.764 1.00 97.69 109 ILE A N 1
ATOM 825 C CA . ILE A 1 109 ? -3.308 -5.197 5.177 1.00 97.69 109 ILE A CA 1
ATOM 826 C C . ILE A 1 109 ? -2.117 -6.138 5.047 1.00 97.69 109 ILE A C 1
ATOM 828 O O . ILE A 1 109 ? -1.411 -6.110 4.040 1.00 97.69 109 ILE A O 1
ATOM 832 N N . SER A 1 110 ? -1.888 -6.967 6.063 1.00 96.38 110 SER A N 1
ATOM 833 C CA . SER A 1 110 ? -0.690 -7.808 6.147 1.00 96.38 110 SER A CA 1
ATOM 834 C C . SER A 1 110 ? -0.920 -9.130 6.874 1.00 96.38 110 SER A C 1
ATOM 836 O O . SER A 1 110 ? -1.699 -9.201 7.820 1.00 96.38 110 SER A O 1
ATOM 838 N N . LEU A 1 111 ? -0.217 -10.182 6.451 1.00 94.12 111 LEU A N 1
ATOM 839 C CA . LEU A 1 111 ? -0.173 -11.501 7.093 1.00 94.12 111 LEU A CA 1
ATOM 840 C C . LEU A 1 111 ? 1.056 -11.613 8.009 1.00 94.12 111 LEU A C 1
ATOM 842 O O . LEU A 1 111 ? 1.951 -12.429 7.797 1.00 94.12 111 LEU A O 1
ATOM 846 N N . GLY A 1 112 ? 1.106 -10.728 9.000 1.00 93.44 112 GLY A N 1
ATOM 847 C CA . GLY A 1 112 ? 2.231 -10.504 9.909 1.00 93.44 112 GLY A CA 1
ATOM 848 C C . GLY A 1 112 ? 2.316 -9.022 10.268 1.00 93.44 112 GLY A C 1
ATOM 849 O O . GLY A 1 112 ? 1.708 -8.202 9.590 1.00 93.44 112 GLY A O 1
ATOM 850 N N . GLN A 1 113 ? 3.032 -8.659 11.331 1.00 94.88 113 GLN A N 1
ATOM 851 C CA . GLN A 1 113 ? 3.171 -7.245 11.694 1.00 94.88 113 GLN A CA 1
ATOM 852 C C . GLN A 1 113 ? 4.093 -6.504 10.719 1.00 94.88 113 GLN A C 1
ATOM 854 O O . GLN A 1 113 ? 5.109 -7.047 10.284 1.00 94.88 113 GLN A O 1
ATOM 859 N N . LEU A 1 114 ? 3.755 -5.251 10.407 1.00 95.44 114 LEU A N 1
ATOM 860 C CA . LEU A 1 114 ? 4.570 -4.376 9.567 1.00 95.44 114 LEU A CA 1
ATOM 861 C C . LEU A 1 114 ? 5.320 -3.329 10.406 1.00 95.44 114 LEU A C 1
ATOM 863 O O . LEU A 1 114 ? 4.694 -2.620 11.197 1.00 95.44 114 LEU A O 1
ATOM 867 N N . PRO A 1 115 ? 6.643 -3.176 10.222 1.00 94.50 115 PRO A N 1
ATOM 868 C CA . PRO A 1 115 ? 7.428 -2.177 10.931 1.00 94.50 115 PRO A CA 1
ATOM 869 C C . PRO A 1 115 ? 7.179 -0.786 10.339 1.00 94.50 115 PRO A C 1
ATOM 871 O O . PRO A 1 115 ? 7.556 -0.497 9.204 1.00 94.50 115 PRO A O 1
ATOM 874 N N . PHE A 1 116 ? 6.574 0.095 11.128 1.00 96.25 116 PHE A N 1
ATOM 875 C CA . PHE A 1 116 ? 6.418 1.503 10.779 1.00 96.25 116 PHE A CA 1
ATOM 876 C C . PHE A 1 116 ? 7.395 2.351 11.581 1.00 96.25 116 PHE A C 1
ATOM 878 O O . PHE A 1 116 ? 7.633 2.086 12.761 1.00 96.25 116 PHE A O 1
ATOM 885 N N . HIS A 1 117 ? 7.925 3.389 10.942 1.00 95.75 117 HIS A N 1
ATOM 886 C CA . HIS A 1 117 ? 8.792 4.367 11.583 1.00 95.75 117 HIS A CA 1
ATOM 887 C C . HIS A 1 117 ? 8.338 5.781 11.219 1.00 95.75 117 HIS A C 1
ATOM 889 O O . HIS A 1 117 ? 7.614 5.987 10.243 1.00 95.75 117 HIS A O 1
ATOM 895 N N . VAL A 1 118 ? 8.789 6.766 11.985 1.00 96.56 118 VAL A N 1
ATOM 896 C CA . VAL A 1 118 ? 8.698 8.183 11.624 1.00 96.56 118 VAL A CA 1
ATOM 897 C C . VAL A 1 118 ? 10.060 8.849 11.688 1.00 96.56 118 VAL A C 1
ATOM 899 O O . VAL A 1 118 ? 10.900 8.465 12.496 1.00 96.56 118 VAL A O 1
ATOM 902 N N . ALA A 1 119 ? 10.262 9.867 10.862 1.00 94.75 119 ALA A N 1
ATOM 903 C CA . ALA A 1 119 ? 11.395 10.780 10.950 1.00 94.75 119 ALA A CA 1
ATOM 904 C C . ALA A 1 119 ? 10.905 12.230 10.975 1.00 94.75 119 ALA A C 1
ATOM 906 O O . ALA A 1 119 ? 9.752 12.515 10.646 1.00 94.75 119 ALA A O 1
ATOM 907 N N . ALA A 1 120 ? 11.768 13.147 11.405 1.00 92.06 120 ALA A N 1
ATOM 908 C CA . ALA A 1 120 ? 11.439 14.565 11.450 1.00 92.06 120 ALA A CA 1
ATOM 909 C C . ALA A 1 120 ? 11.630 15.189 10.064 1.00 92.06 120 ALA A C 1
ATOM 911 O O . ALA A 1 120 ? 12.685 15.040 9.448 1.00 92.06 120 ALA A O 1
ATOM 912 N N . SER A 1 121 ? 10.604 15.881 9.572 1.00 87.50 121 SER A N 1
ATOM 913 C CA . SER A 1 121 ? 10.748 16.774 8.416 1.00 87.50 121 SER A CA 1
ATOM 914 C C . SER A 1 121 ? 11.590 17.999 8.789 1.00 87.50 121 SER A C 1
ATOM 916 O O . SER A 1 121 ? 11.770 18.289 9.972 1.00 87.50 121 SER A O 1
ATOM 918 N N . ASP A 1 122 ? 12.034 18.775 7.797 1.00 82.88 122 ASP A N 1
ATOM 919 C CA . ASP A 1 122 ? 12.763 20.035 8.031 1.00 82.88 122 ASP A CA 1
ATOM 920 C C . ASP A 1 122 ? 11.961 21.032 8.897 1.00 82.88 122 ASP A C 1
ATOM 922 O O . ASP A 1 122 ? 12.532 21.847 9.616 1.00 82.88 122 ASP A O 1
ATOM 926 N N . GLY A 1 123 ? 10.624 20.940 8.867 1.00 79.19 123 GLY A N 1
ATOM 927 C CA . GLY A 1 123 ? 9.704 21.716 9.706 1.00 79.19 123 GLY A CA 1
ATOM 928 C C . GLY A 1 123 ? 9.378 21.081 11.066 1.00 79.19 123 GLY A C 1
ATOM 929 O O . GLY A 1 123 ? 8.452 21.531 11.736 1.00 79.19 123 GLY A O 1
ATOM 930 N N . GLY A 1 124 ? 10.068 20.006 11.457 1.00 83.25 124 GLY A N 1
ATOM 931 C CA . GLY A 1 124 ? 9.907 19.306 12.738 1.00 83.25 124 GLY A CA 1
ATOM 932 C C . GLY A 1 124 ? 8.696 18.370 12.836 1.00 83.25 124 GLY A C 1
ATOM 933 O O . GLY A 1 124 ? 8.592 17.606 13.792 1.00 83.25 124 GLY A O 1
ATOM 934 N N . SER A 1 125 ? 7.791 18.373 11.852 1.00 89.50 125 SER A N 1
ATOM 935 C CA . SER A 1 125 ? 6.626 17.478 11.854 1.00 89.50 125 SER A CA 1
ATOM 936 C C . SER A 1 125 ? 7.033 16.034 11.519 1.00 89.50 125 SER A C 1
ATOM 938 O O . SER A 1 125 ? 7.796 15.844 10.562 1.00 89.50 125 SER A O 1
ATOM 940 N N . PRO A 1 126 ? 6.528 15.017 12.247 1.00 93.56 126 PRO A N 1
ATOM 941 C CA . PRO A 1 126 ? 6.799 13.612 11.947 1.00 93.56 126 PRO A CA 1
ATOM 942 C C . PRO A 1 126 ? 6.220 13.184 10.592 1.00 93.56 126 PRO A C 1
ATOM 944 O O . PRO A 1 126 ? 5.007 13.263 10.376 1.00 93.56 126 PRO A O 1
ATOM 947 N N . TYR A 1 127 ? 7.061 12.665 9.697 1.00 94.62 127 TYR A N 1
ATOM 948 C CA . TYR A 1 127 ? 6.631 12.030 8.450 1.00 94.62 127 TYR A CA 1
ATOM 949 C C . TYR A 1 127 ? 6.856 10.516 8.487 1.00 94.62 127 TYR A C 1
ATOM 951 O O . TYR A 1 127 ? 7.800 10.017 9.104 1.00 94.62 127 TYR A O 1
ATOM 959 N N . LEU A 1 128 ? 5.969 9.788 7.812 1.00 95.81 128 LEU A N 1
ATOM 960 C CA . LEU A 1 128 ? 5.961 8.336 7.771 1.00 95.81 128 LEU A CA 1
ATOM 961 C C . LEU A 1 128 ? 7.148 7.811 6.963 1.00 95.81 128 LEU A C 1
ATOM 963 O O . LEU A 1 128 ? 7.302 8.137 5.786 1.00 95.81 128 LEU A O 1
ATOM 967 N N . ILE A 1 129 ? 7.918 6.914 7.569 1.00 94.69 129 ILE A N 1
ATOM 968 C CA . ILE A 1 129 ? 8.779 5.975 6.856 1.00 94.69 129 ILE A CA 1
ATOM 969 C C . ILE A 1 129 ? 8.002 4.650 6.794 1.00 94.69 129 ILE A C 1
ATOM 971 O O . ILE A 1 129 ? 7.882 3.958 7.815 1.00 94.69 129 ILE A O 1
ATOM 975 N N . PRO A 1 130 ? 7.398 4.317 5.637 1.00 93.75 130 PRO A N 1
ATOM 976 C CA . PRO A 1 130 ? 6.568 3.129 5.516 1.00 93.75 130 PRO A CA 1
ATOM 977 C C . PRO A 1 130 ? 7.412 1.841 5.468 1.00 93.75 130 PRO A C 1
ATOM 979 O O . PRO A 1 130 ? 8.613 1.898 5.187 1.00 93.75 130 PRO A O 1
ATOM 982 N N . PRO A 1 131 ? 6.782 0.669 5.667 1.00 93.81 131 PRO A N 1
ATOM 983 C CA . PRO A 1 131 ? 7.379 -0.625 5.365 1.00 93.81 131 PRO A CA 1
ATOM 984 C C . PRO A 1 131 ? 7.854 -0.663 3.910 1.00 93.81 131 PRO A C 1
ATOM 986 O O . PRO A 1 131 ? 7.233 -0.063 3.029 1.00 93.81 131 PRO A O 1
ATOM 989 N N . SER A 1 132 ? 8.936 -1.392 3.645 1.00 92.25 132 SER A N 1
ATOM 990 C CA . SER A 1 132 ? 9.543 -1.456 2.317 1.00 92.25 132 SER A CA 1
ATOM 991 C C . SER A 1 132 ? 9.713 -2.897 1.873 1.00 92.25 132 SER A C 1
ATOM 993 O O . SER A 1 132 ? 10.400 -3.693 2.505 1.00 92.25 132 SER A O 1
ATOM 995 N N . VAL A 1 133 ? 9.154 -3.229 0.710 1.00 92.25 133 VAL A N 1
ATOM 996 C CA . VAL A 1 133 ? 9.343 -4.555 0.105 1.00 92.25 133 VAL A CA 1
ATOM 997 C C . VAL A 1 133 ? 10.788 -4.831 -0.324 1.00 92.25 133 VAL A C 1
ATOM 999 O O . VAL A 1 133 ? 11.110 -5.979 -0.626 1.00 92.25 133 VAL A O 1
ATOM 1002 N N . LEU A 1 134 ? 11.638 -3.799 -0.355 1.00 89.62 134 LEU A N 1
ATOM 1003 C CA . LEU A 1 134 ? 13.056 -3.883 -0.706 1.00 89.62 134 LEU A CA 1
ATOM 1004 C C . LEU A 1 134 ? 13.980 -3.936 0.518 1.00 89.62 134 LEU A C 1
ATOM 1006 O O . LEU A 1 134 ? 15.149 -4.287 0.378 1.00 89.62 134 LEU A O 1
ATOM 1010 N N . ASP A 1 135 ? 13.487 -3.579 1.705 1.00 81.50 135 ASP A N 1
ATOM 1011 C CA . ASP A 1 135 ? 14.318 -3.507 2.903 1.00 81.50 135 ASP A CA 1
ATOM 1012 C C . ASP A 1 135 ? 14.470 -4.890 3.548 1.00 81.50 135 ASP A C 1
ATOM 1014 O O . ASP A 1 135 ? 13.541 -5.444 4.140 1.00 81.50 135 ASP A O 1
ATOM 1018 N N . SER A 1 136 ? 15.669 -5.460 3.431 1.00 75.44 136 SER A N 1
ATOM 1019 C CA . SER A 1 136 ? 16.013 -6.749 4.033 1.00 75.44 136 SER A CA 1
ATOM 1020 C C . SER A 1 136 ? 16.364 -6.673 5.517 1.00 75.44 136 SER A C 1
ATOM 1022 O O . SER A 1 136 ? 16.553 -7.715 6.139 1.00 75.44 136 SER A O 1
ATOM 1024 N N . THR A 1 137 ? 16.488 -5.477 6.093 1.00 74.31 137 THR A N 1
ATOM 1025 C CA . THR A 1 137 ? 16.963 -5.286 7.471 1.00 74.31 137 THR A CA 1
ATOM 1026 C C . THR A 1 137 ? 15.847 -5.352 8.510 1.00 74.31 137 THR A C 1
ATOM 1028 O O . THR A 1 137 ? 16.109 -5.711 9.655 1.00 74.31 137 THR A O 1
ATOM 1031 N N . ASN A 1 138 ? 14.598 -5.071 8.121 1.00 67.88 138 ASN A N 1
ATOM 1032 C CA . ASN A 1 138 ? 13.464 -4.973 9.048 1.00 67.88 138 ASN A CA 1
ATOM 1033 C C . ASN A 1 138 ? 12.338 -5.987 8.787 1.00 67.88 138 ASN A C 1
ATOM 1035 O O . ASN A 1 138 ? 11.235 -5.823 9.296 1.00 67.88 138 ASN A O 1
ATOM 1039 N N . THR A 1 139 ? 12.598 -7.057 8.029 1.00 79.31 139 THR A N 1
ATOM 1040 C CA . THR A 1 139 ? 11.679 -8.190 7.757 1.00 79.31 139 THR A CA 1
ATOM 1041 C C . THR A 1 139 ? 10.381 -7.865 7.009 1.00 79.31 139 THR A C 1
ATOM 1043 O O . THR A 1 139 ? 9.678 -8.785 6.598 1.00 79.31 139 THR A O 1
ATOM 1046 N N . SER A 1 140 ? 10.065 -6.594 6.735 1.00 84.94 140 SER A N 1
ATOM 1047 C CA . SER A 1 140 ? 8.861 -6.233 5.967 1.00 84.94 140 SER A CA 1
ATOM 1048 C C . SER A 1 140 ? 8.863 -6.814 4.548 1.00 84.94 140 SER A C 1
ATOM 1050 O O . SER A 1 140 ? 7.805 -7.065 3.966 1.00 84.94 140 SER A O 1
ATOM 1052 N N . ASN A 1 141 ? 10.045 -7.126 4.014 1.00 86.25 141 ASN A N 1
ATOM 1053 C CA . ASN A 1 141 ? 10.212 -7.821 2.748 1.00 86.25 141 ASN A CA 1
ATOM 1054 C C . ASN A 1 141 ? 9.805 -9.312 2.782 1.00 86.25 141 ASN A C 1
ATOM 1056 O O . ASN A 1 141 ? 9.570 -9.874 1.713 1.00 86.25 141 ASN A O 1
ATOM 1060 N N . THR A 1 142 ? 9.653 -9.959 3.940 1.00 88.69 142 THR A N 1
ATOM 1061 C CA . THR A 1 142 ? 9.192 -11.362 4.039 1.00 88.69 142 THR A CA 1
ATOM 1062 C C . THR A 1 142 ? 7.715 -11.494 4.412 1.00 88.69 142 THR A C 1
ATOM 1064 O O . THR A 1 142 ? 7.138 -12.566 4.229 1.00 88.69 142 THR A O 1
ATOM 1067 N N . VAL A 1 143 ? 7.084 -10.409 4.868 1.00 91.88 143 VAL A N 1
ATOM 1068 C CA . VAL A 1 143 ? 5.650 -10.356 5.190 1.00 91.88 143 VAL A CA 1
ATOM 1069 C C . VAL A 1 143 ? 4.821 -10.236 3.909 1.00 91.88 143 VAL A C 1
ATOM 1071 O O . VAL A 1 143 ? 5.166 -9.487 3.000 1.00 91.88 143 VAL A O 1
ATOM 1074 N N . ASP A 1 144 ? 3.709 -10.957 3.813 1.00 92.56 144 ASP A N 1
ATOM 1075 C CA . ASP A 1 144 ? 2.759 -10.804 2.706 1.00 92.56 144 ASP A CA 1
ATOM 1076 C C . ASP A 1 144 ? 1.813 -9.636 3.020 1.00 92.56 144 ASP A C 1
ATOM 1078 O O . ASP A 1 144 ? 1.109 -9.672 4.031 1.00 92.56 144 ASP A O 1
ATOM 1082 N N . TRP A 1 145 ? 1.848 -8.564 2.227 1.00 95.25 145 TRP A N 1
ATOM 1083 C CA . TRP A 1 145 ? 1.070 -7.352 2.487 1.00 95.25 145 TRP A CA 1
ATOM 1084 C C . TRP A 1 145 ? 0.724 -6.587 1.212 1.00 95.25 145 TRP A C 1
ATOM 1086 O O . TRP A 1 145 ? 1.281 -6.832 0.142 1.00 95.25 145 TRP A O 1
ATOM 1096 N N . GLY A 1 146 ? -0.221 -5.664 1.348 1.00 94.69 146 GLY A N 1
ATOM 1097 C CA . GLY A 1 146 ? -0.658 -4.723 0.324 1.00 94.69 146 GLY A CA 1
ATOM 1098 C C . GLY A 1 146 ? -1.376 -3.543 0.975 1.00 94.69 146 GLY A C 1
ATOM 1099 O O . GLY A 1 146 ? -1.553 -3.510 2.197 1.00 94.69 146 GLY A O 1
ATOM 1100 N N . PHE A 1 147 ? -1.788 -2.563 0.177 1.00 96.12 147 PHE A N 1
ATOM 1101 C CA . PHE A 1 147 ? -2.516 -1.407 0.689 1.00 96.12 147 PHE A CA 1
ATOM 1102 C C . PHE A 1 147 ? -3.515 -0.845 -0.319 1.00 96.12 147 PHE A C 1
ATOM 1104 O O . PHE A 1 147 ? -3.393 -1.035 -1.528 1.00 96.12 147 PHE A O 1
ATOM 1111 N N . VAL A 1 148 ? -4.502 -0.137 0.221 1.00 95.31 148 VAL A N 1
ATOM 1112 C CA . VAL A 1 148 ? -5.426 0.733 -0.509 1.00 95.31 148 VAL A CA 1
ATOM 1113 C C . VAL A 1 148 ? -5.017 2.168 -0.227 1.00 95.31 148 VAL A C 1
ATOM 1115 O O . VAL A 1 148 ? -4.825 2.524 0.936 1.00 95.31 148 VAL A O 1
ATOM 1118 N N . GLU A 1 149 ? -4.895 2.989 -1.260 1.00 94.38 149 GLU A N 1
ATOM 1119 C CA . GLU A 1 149 ? -4.662 4.425 -1.107 1.00 94.38 149 GLU A CA 1
ATOM 1120 C C . GLU A 1 149 ? -6.000 5.153 -1.040 1.00 94.38 149 GLU A C 1
ATOM 1122 O O . GLU A 1 149 ? -6.959 4.748 -1.698 1.00 94.38 149 GLU A O 1
ATOM 1127 N N . LEU A 1 150 ? -6.080 6.205 -0.224 1.00 91.81 150 LEU A N 1
ATOM 1128 C CA . LEU A 1 150 ? -7.282 7.021 -0.122 1.00 91.81 150 LEU A CA 1
ATOM 1129 C C . LEU A 1 150 ? -7.004 8.478 0.239 1.00 91.81 150 LEU A C 1
ATOM 1131 O O . LEU A 1 150 ? -6.048 8.808 0.939 1.00 91.81 150 LEU A O 1
ATOM 1135 N N . THR A 1 151 ? -7.900 9.355 -0.194 1.00 91.06 151 THR A N 1
ATOM 1136 C CA . THR A 1 151 ? -8.031 10.724 0.308 1.00 91.06 151 THR A CA 1
ATOM 1137 C C . THR A 1 151 ? -9.512 11.031 0.484 1.00 91.06 151 THR A C 1
ATOM 1139 O O . THR A 1 151 ? -10.293 10.817 -0.435 1.00 91.06 151 THR A O 1
ATOM 1142 N N . HIS A 1 152 ? -9.889 11.499 1.673 1.00 88.44 152 HIS A N 1
ATOM 1143 C CA . HIS A 1 152 ? -11.245 11.868 2.068 1.00 88.44 152 HIS A CA 1
ATOM 1144 C C . HIS A 1 152 ? -11.237 13.279 2.656 1.00 88.44 152 HIS A C 1
ATOM 1146 O O . HIS A 1 152 ? -10.710 13.482 3.753 1.00 88.44 152 HIS A O 1
ATOM 1152 N N . THR A 1 153 ? -11.782 14.252 1.929 1.00 87.69 153 THR A N 1
ATOM 1153 C CA . THR A 1 153 ? -11.871 15.661 2.357 1.00 87.69 153 THR A CA 1
ATOM 1154 C C . THR A 1 153 ? -13.238 16.247 2.015 1.00 87.69 153 THR A C 1
ATOM 1156 O O . THR A 1 153 ? -14.002 15.661 1.248 1.00 87.69 153 THR A O 1
ATOM 1159 N N . ASP A 1 154 ? -13.584 17.401 2.593 1.00 82.62 154 ASP A N 1
ATOM 1160 C CA . ASP A 1 154 ? -14.883 18.032 2.327 1.00 82.62 154 ASP A CA 1
ATOM 1161 C C . ASP A 1 154 ? -14.992 18.575 0.894 1.00 82.62 154 ASP A C 1
ATOM 1163 O O . ASP A 1 154 ? -16.053 18.495 0.277 1.00 82.62 154 ASP A O 1
ATOM 1167 N N . ARG A 1 155 ? -13.878 19.077 0.355 1.00 81.88 155 ARG A N 1
ATOM 1168 C CA . ARG A 1 155 ? -13.763 19.648 -0.985 1.00 81.88 155 ARG A CA 1
ATOM 1169 C C . ARG A 1 155 ? -13.861 18.585 -2.068 1.00 81.88 155 ARG A C 1
ATOM 1171 O O . ARG A 1 155 ? -14.530 18.794 -3.076 1.00 81.88 155 ARG A O 1
ATOM 1178 N N . ASP A 1 156 ? -13.154 17.482 -1.864 1.00 79.50 156 ASP A N 1
ATOM 1179 C CA . ASP A 1 156 ? -12.872 16.503 -2.909 1.00 79.50 156 ASP A CA 1
ATOM 1180 C C . ASP A 1 156 ? -13.713 15.227 -2.775 1.00 79.50 156 ASP A C 1
ATOM 1182 O O . ASP A 1 156 ? -13.759 14.412 -3.697 1.00 79.50 156 ASP A O 1
ATOM 1186 N N . GLY A 1 157 ? -14.394 15.051 -1.640 1.00 86.12 157 GLY A N 1
ATOM 1187 C CA . GLY A 1 157 ? -15.044 13.795 -1.296 1.00 86.12 157 GLY A CA 1
ATOM 1188 C C . GLY A 1 157 ? -14.013 12.694 -1.062 1.00 86.12 157 GLY A C 1
ATOM 1189 O O . GLY A 1 157 ? -12.932 12.950 -0.530 1.00 86.12 157 GLY A O 1
ATOM 1190 N N . LEU A 1 158 ? -14.362 11.467 -1.458 1.00 87.31 158 LEU A N 1
ATOM 1191 C CA . LEU A 1 158 ? -13.508 10.291 -1.321 1.00 87.31 158 LEU A CA 1
ATOM 1192 C C . LEU A 1 158 ? -12.936 9.862 -2.675 1.00 87.31 158 LEU A C 1
ATOM 1194 O O . LEU A 1 158 ? -13.679 9.487 -3.581 1.00 87.31 158 LEU A O 1
ATOM 1198 N N . TYR A 1 159 ? -11.612 9.789 -2.742 1.00 89.00 159 TYR A N 1
ATOM 1199 C CA . TYR A 1 159 ? -10.875 9.013 -3.733 1.00 89.00 159 TYR A CA 1
ATOM 1200 C C . TYR A 1 159 ? -10.242 7.807 -3.054 1.00 89.00 159 TYR A C 1
ATOM 1202 O O . TYR A 1 159 ? -9.668 7.946 -1.974 1.00 89.00 159 TYR A O 1
ATOM 1210 N N . ALA A 1 160 ? -10.326 6.637 -3.684 1.00 89.81 160 ALA A N 1
ATOM 1211 C CA . ALA A 1 160 ? -9.623 5.448 -3.228 1.00 89.81 160 ALA A CA 1
ATOM 1212 C C . ALA A 1 160 ? -9.254 4.531 -4.398 1.00 89.81 160 ALA A C 1
ATOM 1214 O O . ALA A 1 160 ? -10.037 4.369 -5.337 1.00 89.81 160 ALA A O 1
ATOM 1215 N N . ASN A 1 161 ? -8.077 3.913 -4.331 1.00 88.31 161 ASN A N 1
ATOM 1216 C CA . ASN A 1 161 ? -7.568 3.035 -5.380 1.00 88.31 161 ASN A CA 1
ATOM 1217 C C . ASN A 1 161 ? -6.775 1.854 -4.812 1.00 88.31 161 ASN A C 1
ATOM 1219 O O . ASN A 1 161 ? -6.143 1.933 -3.758 1.00 88.31 161 ASN A O 1
ATOM 1223 N N . LEU A 1 162 ? -6.784 0.757 -5.569 1.00 87.88 162 LEU A N 1
ATOM 1224 C CA . LEU A 1 162 ? -5.709 -0.230 -5.512 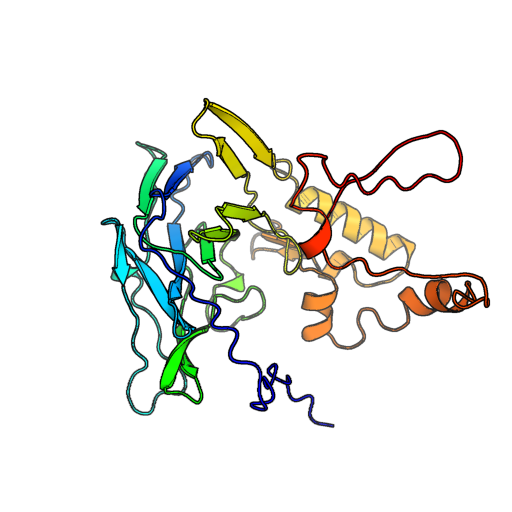1.00 87.88 162 LEU A CA 1
ATOM 1225 C C . LEU A 1 162 ? -4.573 0.280 -6.400 1.00 87.88 162 LEU A C 1
ATOM 1227 O O . LEU A 1 162 ? -4.840 0.825 -7.471 1.00 87.88 162 LEU A O 1
ATOM 1231 N N . SER A 1 163 ? -3.329 0.112 -5.964 1.00 84.88 163 SER A N 1
ATOM 1232 C CA . SER A 1 163 ? -2.152 0.518 -6.733 1.00 84.88 163 SER A CA 1
ATOM 1233 C C . SER A 1 163 ? -1.187 -0.650 -6.874 1.00 84.88 163 SER A C 1
ATOM 1235 O O . SER A 1 163 ? -0.920 -1.358 -5.904 1.00 84.88 163 SER A O 1
ATOM 1237 N N . PHE A 1 164 ? -0.660 -0.828 -8.084 1.00 88.62 164 PHE A N 1
ATOM 1238 C CA . PHE A 1 164 ? 0.400 -1.790 -8.397 1.00 88.62 164 PHE A CA 1
ATOM 1239 C C . PHE A 1 164 ? 1.675 -1.092 -8.895 1.00 88.62 164 PHE A C 1
ATOM 1241 O O . PHE A 1 164 ? 2.557 -1.736 -9.460 1.00 88.62 164 PHE A O 1
ATOM 1248 N N . VAL A 1 165 ? 1.775 0.225 -8.668 1.00 90.12 165 VAL A N 1
ATOM 1249 C CA . VAL A 1 165 ? 2.911 1.065 -9.084 1.00 90.12 165 VAL A CA 1
ATOM 1250 C C . VAL A 1 165 ? 4.222 0.606 -8.439 1.00 90.12 165 VAL A C 1
ATOM 1252 O O . VAL A 1 165 ? 5.282 0.684 -9.061 1.00 90.12 165 VAL A O 1
ATOM 1255 N N . ASP A 1 166 ? 4.157 0.091 -7.209 1.00 91.56 166 ASP A N 1
ATOM 1256 C CA . ASP A 1 166 ? 5.326 -0.415 -6.485 1.00 91.56 166 ASP A CA 1
ATOM 1257 C C . ASP A 1 166 ? 5.463 -1.936 -6.615 1.00 91.56 166 ASP A C 1
ATOM 1259 O O . ASP A 1 166 ? 6.540 -2.451 -6.918 1.00 91.56 166 ASP A O 1
ATOM 1263 N N . PHE A 1 167 ? 4.382 -2.679 -6.368 1.00 95.31 167 PHE A N 1
ATOM 1264 C CA . PHE A 1 167 ? 4.368 -4.136 -6.458 1.00 95.31 167 PHE A CA 1
ATOM 1265 C C . PHE A 1 167 ? 2.938 -4.698 -6.479 1.00 95.31 167 PHE A C 1
ATOM 1267 O O . PHE A 1 167 ? 1.990 -4.071 -6.011 1.00 95.31 167 PHE A O 1
ATOM 1274 N N . VAL A 1 168 ? 2.801 -5.935 -6.952 1.00 94.44 168 VAL A N 1
ATOM 1275 C CA . VAL A 1 168 ? 1.626 -6.790 -6.746 1.00 94.44 168 VAL A CA 1
ATOM 1276 C C . VAL A 1 168 ? 1.925 -7.736 -5.587 1.00 94.44 168 VAL A C 1
ATOM 1278 O O . VAL A 1 168 ? 2.777 -8.608 -5.730 1.00 94.44 168 VAL A O 1
ATOM 1281 N N . GLY A 1 169 ? 1.264 -7.558 -4.443 1.00 92.88 169 GLY A N 1
ATOM 1282 C CA . GLY A 1 169 ? 1.479 -8.361 -3.230 1.00 92.88 169 GLY A CA 1
ATOM 1283 C C . GLY A 1 169 ? 0.218 -9.094 -2.801 1.00 92.88 169 GLY A C 1
ATOM 1284 O O . GLY A 1 169 ? -0.393 -9.794 -3.609 1.00 92.88 169 GLY A O 1
ATOM 1285 N N . LEU A 1 170 ? -0.187 -8.900 -1.544 1.00 92.94 170 LEU A N 1
ATOM 1286 C CA . LEU A 1 170 ? -1.434 -9.453 -1.026 1.00 92.94 170 LEU A CA 1
ATOM 1287 C C . LEU A 1 170 ? -2.607 -9.022 -1.916 1.00 92.94 170 LEU A C 1
ATOM 1289 O O . LEU A 1 170 ? -2.764 -7.840 -2.228 1.00 92.94 170 LEU A O 1
ATOM 1293 N N . ILE A 1 171 ? -3.433 -9.981 -2.333 1.00 92.00 171 ILE A N 1
ATOM 1294 C CA . ILE A 1 171 ? -4.554 -9.708 -3.231 1.00 92.00 171 ILE A CA 1
ATOM 1295 C C . ILE A 1 171 ? -5.670 -8.999 -2.465 1.00 92.00 171 ILE A C 1
ATOM 1297 O O . ILE A 1 171 ? -6.255 -9.554 -1.535 1.00 92.00 171 ILE A O 1
ATOM 1301 N N . LEU A 1 172 ? -5.975 -7.774 -2.888 1.00 92.12 172 LEU A N 1
ATOM 1302 C CA . LEU A 1 172 ? -7.008 -6.926 -2.306 1.00 92.12 172 LEU A CA 1
ATOM 1303 C C . LEU A 1 172 ? -8.115 -6.649 -3.321 1.00 92.12 172 LEU A C 1
ATOM 1305 O O . LEU A 1 172 ? -7.885 -6.631 -4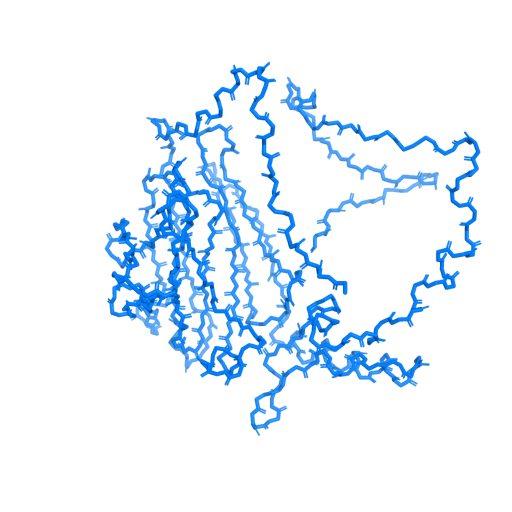.529 1.00 92.12 172 LEU A O 1
ATOM 1309 N N . SER A 1 173 ? -9.310 -6.387 -2.804 1.00 92.00 173 SER A N 1
ATOM 1310 C CA . SER A 1 173 ? -10.435 -5.841 -3.560 1.00 92.00 173 SER A CA 1
ATOM 1311 C C . SER A 1 173 ? -10.980 -4.631 -2.808 1.00 92.00 173 SER A C 1
ATOM 1313 O O . SER A 1 173 ? -10.806 -4.523 -1.593 1.00 92.00 173 SER A O 1
ATOM 1315 N N . LEU A 1 174 ? -11.620 -3.716 -3.527 1.00 92.38 174 LEU A N 1
ATOM 1316 C CA . LEU A 1 174 ? -12.178 -2.491 -2.968 1.00 92.38 174 LEU A CA 1
ATOM 1317 C C . LEU A 1 174 ? -13.629 -2.352 -3.418 1.00 92.38 174 LEU A C 1
ATOM 1319 O O . LEU A 1 174 ? -13.935 -2.504 -4.599 1.00 92.38 174 LEU A O 1
ATOM 1323 N N . THR A 1 175 ? -14.524 -2.053 -2.483 1.00 93.31 175 THR A N 1
ATOM 1324 C CA . THR A 1 175 ? -15.904 -1.662 -2.786 1.00 93.31 175 THR A CA 1
ATOM 1325 C C . THR A 1 175 ? -16.182 -0.318 -2.133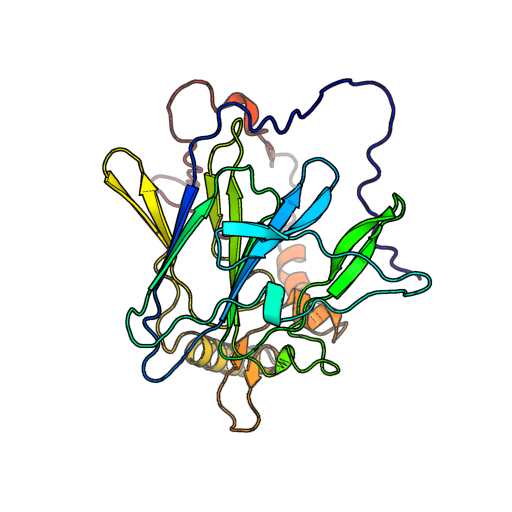 1.00 93.31 175 THR A C 1
ATOM 1327 O O . THR A 1 175 ? -15.970 -0.162 -0.935 1.00 93.31 175 THR A O 1
ATOM 1330 N N . LEU A 1 176 ? -16.668 0.634 -2.923 1.00 91.56 176 LEU A N 1
ATOM 1331 C CA . LEU A 1 176 ? -17.192 1.909 -2.456 1.00 91.56 176 LEU A CA 1
ATOM 1332 C C . LEU A 1 176 ? -18.713 1.876 -2.570 1.00 91.56 176 LEU A C 1
ATOM 1334 O O . LEU A 1 176 ? -19.237 1.761 -3.676 1.00 91.56 176 LEU A O 1
ATOM 1338 N N . THR A 1 177 ? -19.405 2.006 -1.443 1.00 88.88 177 THR A N 1
ATOM 1339 C CA . THR A 1 177 ? -20.867 2.121 -1.400 1.00 88.88 177 THR A CA 1
ATOM 1340 C C . THR A 1 177 ? -21.255 3.581 -1.195 1.00 88.88 177 THR A C 1
ATOM 1342 O O . THR A 1 177 ? -20.831 4.210 -0.226 1.00 88.88 177 THR A O 1
ATOM 1345 N N . LEU A 1 178 ? -22.054 4.118 -2.112 1.00 84.94 178 LEU A N 1
ATOM 1346 C CA . LEU A 1 178 ? -22.600 5.469 -2.054 1.00 84.94 178 LEU A CA 1
ATOM 1347 C C . LEU A 1 178 ? -23.780 5.532 -1.076 1.00 84.94 178 LEU A C 1
ATOM 1349 O O . LEU A 1 178 ? -24.396 4.518 -0.750 1.00 84.94 178 LEU A O 1
ATOM 1353 N N . GLU A 1 179 ? -24.144 6.736 -0.635 1.00 80.38 179 GLU A N 1
ATOM 1354 C CA . GLU A 1 179 ? -25.244 6.930 0.324 1.00 80.38 179 GLU A CA 1
ATOM 1355 C C . GLU A 1 179 ? -26.590 6.399 -0.180 1.00 80.38 179 GLU A C 1
ATOM 1357 O O . GLU A 1 179 ? -27.414 5.945 0.610 1.00 80.38 179 GLU A O 1
ATOM 1362 N N . GLN A 1 180 ? -26.808 6.438 -1.495 1.00 84.44 180 GLN A N 1
ATOM 1363 C CA . GLN A 1 180 ? -28.019 5.945 -2.148 1.00 84.44 180 GLN A CA 1
ATOM 1364 C C . GLN A 1 180 ? -28.044 4.411 -2.287 1.00 84.44 180 GLN A C 1
ATOM 1366 O O . GLN A 1 180 ? -29.048 3.860 -2.731 1.00 84.44 180 GLN A O 1
ATOM 1371 N N . GLY A 1 181 ? -26.966 3.719 -1.896 1.00 81.81 181 GLY A N 1
ATOM 1372 C CA . GLY A 1 181 ? -26.838 2.260 -1.927 1.00 81.81 181 GLY A CA 1
ATOM 1373 C C . GLY A 1 181 ? -26.136 1.696 -3.166 1.00 81.81 181 GLY A C 1
ATOM 1374 O O . GLY A 1 181 ? -25.801 0.512 -3.178 1.00 81.81 181 GLY A O 1
ATOM 1375 N N . ASP A 1 182 ? -25.869 2.521 -4.181 1.00 87.81 182 ASP A N 1
ATOM 1376 C CA . ASP A 1 182 ? -25.079 2.122 -5.349 1.00 87.81 182 ASP A CA 1
ATOM 1377 C C . ASP A 1 182 ? -23.639 1.773 -4.953 1.00 87.81 182 ASP A C 1
ATOM 1379 O O . ASP A 1 182 ? -23.062 2.396 -4.061 1.00 87.81 182 ASP A O 1
ATOM 1383 N N . ALA A 1 183 ? -23.034 0.798 -5.636 1.00 86.25 183 ALA A N 1
ATOM 1384 C CA . ALA A 1 183 ? -21.684 0.333 -5.328 1.00 86.25 183 ALA A CA 1
ATOM 1385 C C . ALA A 1 183 ? -20.755 0.363 -6.546 1.00 86.25 183 ALA A C 1
ATOM 1387 O O . ALA A 1 183 ? -21.080 -0.157 -7.614 1.00 86.25 183 ALA A O 1
ATOM 1388 N N . GLN A 1 184 ? -19.554 0.900 -6.347 1.00 87.88 184 GLN A N 1
ATOM 1389 C CA . GLN A 1 184 ? -18.430 0.814 -7.275 1.00 87.88 184 GLN A CA 1
ATOM 1390 C C . GLN A 1 184 ? -17.436 -0.223 -6.757 1.00 87.88 184 GLN A C 1
ATOM 1392 O O . GLN A 1 184 ? -17.172 -0.286 -5.557 1.00 87.88 184 GLN A O 1
ATOM 1397 N N . LYS A 1 185 ? -16.895 -1.062 -7.644 1.00 86.50 185 LYS A N 1
ATOM 1398 C CA . LYS A 1 185 ? -16.042 -2.189 -7.252 1.00 86.50 185 LYS A CA 1
ATOM 1399 C C . LYS A 1 185 ? -14.763 -2.241 -8.072 1.00 86.50 185 LYS A C 1
ATOM 1401 O O . LYS A 1 185 ? -14.808 -2.180 -9.297 1.00 86.50 185 LYS A O 1
ATOM 1406 N N . VAL A 1 186 ? -13.651 -2.467 -7.383 1.00 87.94 186 VAL A N 1
ATOM 1407 C CA . VAL A 1 186 ? -12.381 -2.925 -7.946 1.00 87.94 186 VAL A CA 1
ATOM 1408 C C . VAL A 1 186 ? -12.178 -4.356 -7.460 1.00 87.94 186 VAL A C 1
ATOM 1410 O O . VAL A 1 186 ? -11.948 -4.594 -6.276 1.00 87.94 186 VAL A O 1
ATOM 1413 N N . ILE A 1 187 ? -12.324 -5.320 -8.368 1.00 82.19 187 ILE A N 1
ATOM 1414 C CA . ILE A 1 187 ? -12.443 -6.749 -8.023 1.00 82.19 187 ILE A CA 1
ATOM 1415 C C . ILE A 1 187 ? -11.100 -7.353 -7.564 1.00 82.19 187 ILE A C 1
ATOM 1417 O O . ILE A 1 187 ? -11.093 -8.373 -6.882 1.00 82.19 187 ILE A O 1
ATOM 1421 N N . GLY A 1 188 ? -9.974 -6.695 -7.855 1.00 83.69 188 GLY A N 1
ATOM 1422 C CA . GLY A 1 188 ? -8.640 -7.222 -7.562 1.00 83.69 188 GLY A CA 1
ATOM 1423 C C . GLY A 1 188 ? -8.201 -8.293 -8.562 1.00 83.69 188 GLY A C 1
ATOM 1424 O O . GLY A 1 188 ? -8.820 -8.471 -9.613 1.00 83.69 188 GLY A O 1
ATOM 1425 N N . LEU A 1 189 ? -7.113 -8.996 -8.242 1.00 87.12 189 LEU A N 1
ATOM 1426 C CA . LEU A 1 189 ? -6.635 -10.139 -9.027 1.00 87.12 189 LEU A CA 1
ATOM 1427 C C . LEU A 1 189 ? -7.285 -11.447 -8.558 1.00 87.12 189 LEU A C 1
ATOM 1429 O O . LEU A 1 189 ? -7.853 -11.531 -7.470 1.00 87.12 189 LEU A O 1
ATOM 1433 N N . ALA A 1 190 ? -7.160 -12.494 -9.373 1.00 89.88 190 ALA A N 1
ATOM 1434 C CA . ALA A 1 190 ? -7.474 -13.852 -8.943 1.00 89.88 190 ALA A CA 1
ATOM 1435 C C . ALA A 1 190 ? -6.580 -14.285 -7.763 1.00 89.88 190 ALA A C 1
ATOM 1437 O O . ALA A 1 190 ? -5.495 -13.739 -7.552 1.00 89.88 190 ALA A O 1
ATOM 1438 N N . SER A 1 191 ? -7.014 -15.295 -7.003 1.00 86.31 191 SER A N 1
ATOM 1439 C CA . SER A 1 191 ? -6.287 -15.787 -5.820 1.00 86.31 191 SER A CA 1
ATOM 1440 C C . SER A 1 191 ? -4.884 -16.321 -6.130 1.00 86.31 191 SER A C 1
ATOM 1442 O O . SER A 1 191 ? -4.022 -16.329 -5.259 1.00 86.31 191 SER A O 1
ATOM 1444 N N . ASP A 1 192 ? -4.650 -16.769 -7.362 1.00 88.62 192 ASP A N 1
ATOM 1445 C CA . ASP A 1 192 ? -3.358 -17.208 -7.892 1.00 88.62 192 ASP A CA 1
ATOM 1446 C C . ASP A 1 192 ? -2.635 -16.105 -8.691 1.00 88.62 192 ASP A C 1
ATOM 1448 O O . ASP A 1 192 ? -1.623 -16.371 -9.337 1.00 88.62 192 ASP A O 1
ATOM 1452 N N . GLY A 1 193 ? -3.116 -14.858 -8.640 1.00 91.88 193 GLY A N 1
ATOM 1453 C CA . GLY A 1 193 ? -2.650 -13.753 -9.478 1.00 91.88 193 GLY A CA 1
ATOM 1454 C C . GLY A 1 193 ? -1.144 -13.506 -9.391 1.00 91.88 193 GLY A C 1
ATOM 1455 O O . GLY A 1 193 ? -0.484 -13.424 -10.423 1.00 91.88 193 GLY A O 1
ATOM 1456 N N . VAL A 1 194 ? -0.573 -13.477 -8.181 1.00 94.06 194 VAL A N 1
ATOM 1457 C CA . VAL A 1 194 ? 0.884 -13.310 -7.986 1.00 94.06 194 VAL A CA 1
ATOM 1458 C C . VAL A 1 194 ? 1.664 -14.441 -8.663 1.00 94.06 194 VAL A C 1
ATOM 1460 O O . VAL A 1 194 ? 2.664 -14.199 -9.336 1.00 94.06 194 VAL A O 1
ATOM 1463 N N . TYR A 1 195 ? 1.194 -15.683 -8.523 1.00 95.56 195 TYR A N 1
ATOM 1464 C CA . TYR A 1 195 ? 1.819 -16.841 -9.157 1.00 95.56 195 TYR A CA 1
ATOM 1465 C C . TYR A 1 195 ? 1.726 -16.763 -10.687 1.00 95.56 195 TYR A C 1
ATOM 1467 O O . TYR A 1 195 ? 2.739 -16.922 -11.367 1.00 95.56 195 TYR A O 1
ATOM 1475 N N . SER A 1 196 ? 0.542 -16.454 -11.223 1.00 95.88 196 SER A N 1
ATOM 1476 C CA . SER A 1 196 ? 0.303 -16.338 -12.665 1.00 95.88 196 SER A CA 1
ATOM 1477 C C . SER A 1 196 ? 1.154 -15.242 -13.311 1.00 95.88 196 SER A C 1
ATOM 1479 O O . SER A 1 196 ? 1.787 -15.480 -14.341 1.00 95.88 196 SER A O 1
ATOM 1481 N N . VAL A 1 197 ? 1.244 -14.063 -12.683 1.00 96.69 197 VAL A N 1
ATOM 1482 C CA . VAL A 1 197 ? 2.116 -12.979 -13.162 1.00 96.69 197 VAL A CA 1
ATOM 1483 C C . VAL A 1 197 ? 3.577 -13.427 -13.140 1.00 96.69 197 VAL A C 1
ATOM 1485 O O . VAL A 1 197 ? 4.298 -13.194 -14.107 1.00 96.69 197 VAL A O 1
ATOM 1488 N N . CYS A 1 198 ? 4.012 -14.144 -12.102 1.00 97.25 198 CYS A N 1
ATOM 1489 C CA . CYS A 1 198 ? 5.372 -14.670 -12.061 1.00 97.25 198 CYS A CA 1
ATOM 1490 C C . CYS A 1 198 ? 5.696 -15.674 -13.163 1.00 97.25 198 CYS A C 1
ATOM 1492 O O . CYS A 1 198 ? 6.779 -15.618 -13.745 1.00 97.25 198 CYS A O 1
ATOM 1494 N N . GLU A 1 199 ? 4.773 -16.578 -13.479 1.00 97.12 199 GLU A N 1
ATOM 1495 C CA . GLU A 1 199 ? 4.951 -17.500 -14.599 1.00 97.12 199 GLU A CA 1
ATOM 1496 C C . GLU A 1 199 ? 5.024 -16.764 -15.941 1.00 97.12 199 GLU A C 1
ATOM 1498 O O . GLU A 1 199 ? 5.869 -17.092 -16.776 1.00 97.12 199 GLU A O 1
ATOM 1503 N N . GLN A 1 200 ? 4.202 -15.731 -16.135 1.00 97.56 200 GLN A N 1
ATOM 1504 C CA . GLN A 1 200 ? 4.239 -14.907 -17.345 1.00 97.56 200 GLN A CA 1
ATOM 1505 C C . GLN A 1 200 ? 5.542 -14.110 -17.461 1.00 97.56 200 GLN A C 1
ATOM 1507 O O . GLN A 1 200 ? 6.137 -14.078 -18.533 1.00 97.56 200 GLN A O 1
ATOM 1512 N N . LEU A 1 201 ? 6.053 -13.545 -16.366 1.00 96.94 201 LEU A N 1
ATOM 1513 C CA . LEU A 1 201 ? 7.342 -12.851 -16.367 1.00 96.94 201 LEU A CA 1
ATOM 1514 C C . LEU A 1 201 ? 8.507 -13.802 -16.661 1.00 96.94 201 LEU A C 1
ATOM 1516 O O . LEU A 1 201 ? 9.397 -13.462 -17.433 1.00 96.94 201 LEU A O 1
ATOM 1520 N N . ARG A 1 202 ? 8.471 -15.035 -16.139 1.00 97.12 202 ARG A N 1
ATOM 1521 C CA . ARG A 1 202 ? 9.443 -16.082 -16.504 1.00 97.12 202 ARG A CA 1
ATOM 1522 C C . ARG A 1 202 ? 9.382 -16.445 -17.982 1.00 97.12 202 ARG A C 1
ATOM 1524 O O . ARG A 1 202 ? 10.416 -16.712 -18.589 1.00 97.12 202 ARG A O 1
ATOM 1531 N N . GLN A 1 203 ? 8.183 -16.502 -18.560 1.00 97.69 203 GLN A N 1
ATOM 1532 C CA . GLN A 1 203 ? 8.017 -16.700 -19.999 1.00 97.69 203 GLN A CA 1
ATOM 1533 C C . GLN A 1 203 ? 8.589 -15.513 -20.774 1.00 97.69 203 GLN A C 1
ATOM 1535 O O . GLN A 1 203 ? 9.356 -15.737 -21.705 1.00 97.69 203 GLN A O 1
ATOM 1540 N N . GLN A 1 204 ? 8.301 -14.285 -20.343 1.00 95.69 204 GLN A N 1
ATOM 1541 C CA . GLN A 1 204 ? 8.797 -13.069 -20.979 1.00 95.69 204 GLN A CA 1
ATOM 1542 C C . GLN A 1 204 ? 10.330 -13.007 -20.972 1.00 95.69 204 GLN A C 1
ATOM 1544 O O . GLN A 1 204 ? 10.917 -12.805 -22.031 1.00 95.69 204 GLN A O 1
ATOM 1549 N N . SER A 1 205 ? 10.988 -13.322 -19.848 1.00 95.12 205 SER A N 1
ATOM 1550 C CA . SER A 1 205 ? 12.457 -13.419 -19.784 1.00 95.12 205 SER A CA 1
ATOM 1551 C C . SER A 1 205 ? 13.045 -14.394 -20.801 1.00 95.12 205 SER A C 1
ATOM 1553 O O . SER A 1 205 ? 14.128 -14.169 -21.335 1.00 95.12 205 SER A O 1
ATOM 1555 N N . ARG A 1 206 ? 12.353 -15.508 -21.082 1.00 96.88 206 ARG A N 1
ATOM 1556 C CA . ARG A 1 206 ? 12.803 -16.477 -22.095 1.00 96.88 206 ARG A CA 1
ATOM 1557 C C . ARG A 1 206 ? 12.648 -15.949 -23.520 1.00 96.88 206 ARG A C 1
ATOM 1559 O O . ARG A 1 206 ? 13.361 -16.423 -24.399 1.00 96.88 206 ARG A O 1
ATOM 1566 N N . LEU A 1 207 ? 11.716 -15.024 -23.751 1.00 95.25 207 LEU A N 1
ATOM 1567 C CA . LEU A 1 207 ? 11.441 -14.462 -25.072 1.00 95.25 207 LEU A CA 1
ATOM 1568 C C . LEU A 1 207 ? 12.433 -13.362 -25.450 1.00 95.25 207 LEU A C 1
ATOM 1570 O O . LEU A 1 207 ? 12.915 -13.358 -26.579 1.00 95.25 207 LEU A O 1
ATOM 1574 N N . ASP A 1 208 ? 12.732 -12.442 -24.532 1.00 91.19 208 ASP A N 1
ATOM 1575 C CA . ASP A 1 208 ? 13.551 -11.256 -24.823 1.00 91.19 208 ASP A CA 1
ATOM 1576 C C . ASP A 1 208 ? 14.923 -11.240 -24.128 1.00 91.19 208 ASP A C 1
ATOM 1578 O O . ASP A 1 208 ? 15.749 -10.374 -24.418 1.00 91.19 208 ASP A O 1
ATOM 1582 N N . GLY A 1 209 ? 15.203 -12.212 -23.254 1.00 89.69 209 GLY A N 1
ATOM 1583 C CA . GLY A 1 209 ? 16.471 -12.326 -22.534 1.00 89.69 209 GLY A CA 1
ATOM 1584 C C . GLY A 1 209 ? 16.641 -11.323 -21.391 1.00 89.69 209 GLY A C 1
ATOM 1585 O O . GLY A 1 209 ? 17.720 -11.264 -20.796 1.00 89.69 209 GLY A O 1
ATOM 1586 N N . LEU A 1 210 ? 15.612 -10.536 -21.068 1.00 89.12 210 L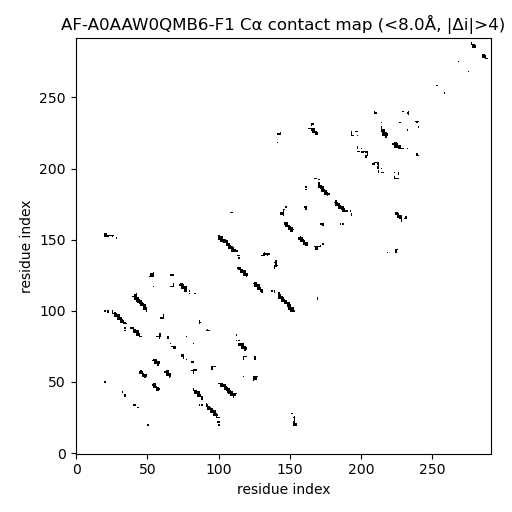EU A N 1
ATOM 1587 C CA . LEU A 1 210 ? 15.632 -9.611 -19.940 1.00 89.12 210 LEU A CA 1
ATOM 1588 C C . LEU A 1 210 ? 15.266 -10.321 -18.639 1.00 89.12 210 LEU A C 1
ATOM 1590 O O . LEU A 1 210 ? 14.740 -11.427 -18.621 1.00 89.12 210 LEU A O 1
ATOM 1594 N N . ARG A 1 211 ? 15.563 -9.672 -17.514 1.00 91.62 211 ARG A N 1
ATOM 1595 C CA . ARG A 1 211 ? 15.459 -10.262 -16.169 1.00 91.62 211 ARG A CA 1
ATOM 1596 C C . ARG A 1 211 ? 14.067 -10.067 -15.548 1.00 91.62 211 ARG A C 1
ATOM 1598 O O . ARG A 1 211 ? 13.964 -9.774 -14.359 1.00 91.62 211 ARG A O 1
ATOM 1605 N N . TRP A 1 212 ? 12.997 -10.194 -16.337 1.00 95.12 212 TRP A N 1
ATOM 1606 C CA . TRP A 1 212 ? 11.606 -10.027 -15.876 1.00 95.12 212 TRP A CA 1
ATOM 1607 C C . TRP A 1 212 ? 11.233 -11.001 -14.752 1.00 95.12 212 TRP A C 1
ATOM 1609 O O . TRP A 1 212 ? 10.557 -10.640 -13.794 1.00 95.12 212 TRP A O 1
ATOM 1619 N N . ASP A 1 213 ? 11.736 -12.227 -14.835 1.00 95.44 213 ASP A N 1
ATOM 1620 C CA . ASP A 1 213 ? 11.650 -13.287 -13.835 1.00 95.44 213 ASP A CA 1
ATOM 1621 C C . ASP A 1 213 ? 12.140 -12.859 -12.447 1.00 95.44 213 ASP A C 1
ATOM 1623 O O . ASP A 1 213 ? 11.699 -13.421 -11.446 1.00 95.44 213 ASP A O 1
ATOM 1627 N N . GLN A 1 214 ? 13.010 -11.850 -12.369 1.00 95.38 214 GLN A N 1
ATOM 1628 C CA . GLN A 1 214 ? 13.603 -11.374 -11.117 1.00 95.38 214 GLN A CA 1
ATOM 1629 C C . GLN A 1 214 ? 12.779 -10.294 -10.425 1.00 95.38 214 GLN A C 1
ATOM 1631 O O . GLN A 1 214 ? 13.040 -9.966 -9.269 1.00 95.38 214 GLN A O 1
ATOM 1636 N N . LEU A 1 215 ? 11.733 -9.796 -11.089 1.00 96.38 215 LEU A N 1
ATOM 1637 C CA . LEU A 1 215 ? 10.699 -9.004 -10.431 1.00 96.38 215 LEU A CA 1
ATOM 1638 C C . LEU A 1 215 ? 9.915 -9.852 -9.416 1.00 96.38 215 LEU A C 1
ATOM 1640 O O . LEU A 1 215 ? 9.311 -9.314 -8.492 1.00 96.38 215 LEU A O 1
ATOM 1644 N N . CYS A 1 216 ? 9.930 -11.178 -9.556 1.00 96.62 216 CYS A N 1
ATOM 1645 C CA . CYS A 1 216 ? 9.266 -12.091 -8.637 1.00 96.62 216 CYS A CA 1
ATOM 1646 C C . CYS A 1 216 ? 10.061 -12.330 -7.361 1.00 96.62 216 CYS A C 1
ATOM 1648 O O . CYS A 1 216 ? 11.088 -13.009 -7.358 1.00 96.62 216 CYS A O 1
ATOM 1650 N N . VAL A 1 217 ? 9.506 -11.870 -6.243 1.00 94.25 217 VAL A N 1
ATOM 1651 C CA . VAL A 1 217 ? 10.029 -12.137 -4.904 1.00 94.25 217 VAL A CA 1
ATOM 1652 C C . VAL A 1 217 ? 9.323 -13.359 -4.330 1.00 94.25 217 VAL A C 1
ATOM 1654 O O . VAL A 1 217 ? 8.092 -13.444 -4.310 1.00 94.25 217 VAL A O 1
ATOM 1657 N N . THR A 1 218 ? 10.107 -14.316 -3.841 1.00 92.00 218 THR A N 1
ATOM 1658 C CA . THR A 1 218 ? 9.609 -15.573 -3.272 1.00 92.00 218 THR A CA 1
ATOM 1659 C C . THR A 1 218 ? 9.933 -15.669 -1.785 1.00 92.00 218 THR A C 1
ATOM 1661 O O . THR A 1 218 ? 10.938 -15.145 -1.310 1.00 92.00 218 THR A O 1
ATOM 1664 N N . ALA A 1 219 ? 9.058 -16.336 -1.038 1.00 86.62 219 ALA A N 1
ATOM 1665 C CA . ALA A 1 219 ? 9.332 -16.752 0.329 1.00 86.62 219 ALA A CA 1
ATOM 1666 C C . ALA A 1 219 ? 10.455 -17.804 0.345 1.00 86.62 219 ALA A C 1
ATOM 1668 O O . ALA A 1 219 ? 10.653 -18.491 -0.659 1.00 86.62 219 ALA A O 1
ATOM 1669 N N . PRO A 1 220 ? 11.109 -18.048 1.498 1.00 83.50 220 PRO A N 1
ATOM 1670 C CA . PRO A 1 220 ? 12.074 -19.143 1.638 1.00 83.50 220 PRO A CA 1
ATOM 1671 C C . PRO A 1 220 ? 11.523 -20.525 1.243 1.00 83.50 220 PRO A C 1
ATOM 1673 O O . PRO A 1 220 ? 12.279 -21.398 0.836 1.00 83.50 220 PRO A O 1
ATOM 1676 N N . SER A 1 221 ? 10.201 -20.722 1.322 1.00 86.56 221 SER A N 1
ATOM 1677 C CA . SER A 1 221 ? 9.521 -21.940 0.864 1.00 86.56 221 SER A CA 1
ATOM 1678 C C . SER A 1 221 ? 9.395 -22.069 -0.662 1.00 86.56 221 SER A C 1
ATOM 1680 O O . SER A 1 221 ? 8.864 -23.066 -1.142 1.00 86.56 221 SER A O 1
ATOM 1682 N N . GLY A 1 222 ? 9.817 -21.062 -1.433 1.00 88.38 222 GLY A N 1
ATOM 1683 C CA . GLY A 1 222 ? 9.674 -20.988 -2.890 1.00 88.38 222 GLY A CA 1
ATOM 1684 C C . GLY A 1 222 ? 8.322 -20.450 -3.375 1.00 88.38 222 GLY A C 1
ATOM 1685 O O . GLY A 1 222 ? 8.151 -20.205 -4.569 1.00 88.38 222 GLY A O 1
ATOM 1686 N N . ARG A 1 223 ? 7.358 -20.216 -2.473 1.00 90.44 223 ARG A N 1
ATOM 1687 C CA . ARG A 1 223 ? 6.064 -19.602 -2.816 1.00 90.44 223 ARG A CA 1
ATOM 1688 C C . ARG A 1 223 ? 6.264 -18.139 -3.251 1.00 90.44 223 ARG A C 1
ATOM 1690 O O . ARG A 1 223 ? 6.915 -17.401 -2.512 1.00 90.44 223 ARG A O 1
ATOM 1697 N N . PRO A 1 224 ? 5.679 -17.673 -4.372 1.00 93.00 224 PRO A N 1
ATOM 1698 C CA . PRO A 1 224 ? 5.656 -16.248 -4.705 1.00 93.00 224 PRO A CA 1
ATOM 1699 C C . PRO A 1 224 ? 4.982 -15.425 -3.601 1.00 93.00 224 PRO A C 1
ATOM 1701 O O . PRO A 1 224 ? 3.871 -15.746 -3.178 1.00 93.00 224 PRO A O 1
ATOM 1704 N N . LEU A 1 225 ? 5.675 -14.389 -3.126 1.00 93.25 225 LEU A N 1
ATOM 1705 C CA . LEU A 1 225 ? 5.144 -13.411 -2.173 1.00 93.25 225 LEU A CA 1
ATOM 1706 C C . LEU A 1 225 ? 4.595 -12.191 -2.898 1.00 93.25 225 LEU A C 1
ATOM 1708 O O . LEU A 1 225 ? 3.531 -11.697 -2.550 1.00 93.25 2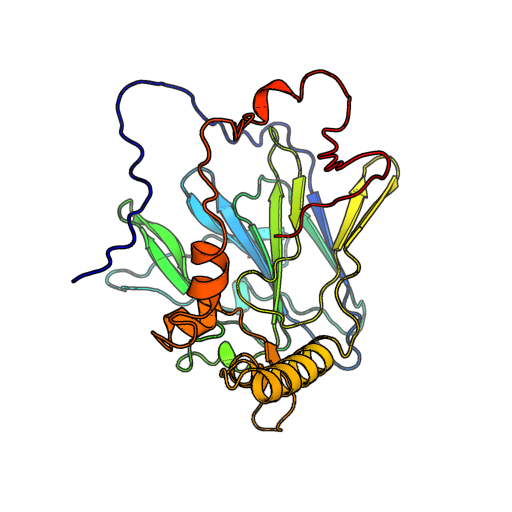25 LEU A O 1
ATOM 1712 N N . ARG A 1 226 ? 5.338 -11.690 -3.888 1.00 95.88 226 ARG A N 1
ATOM 1713 C CA . ARG A 1 226 ? 4.959 -10.501 -4.647 1.00 95.88 226 ARG A CA 1
ATOM 1714 C C . ARG A 1 226 ? 5.734 -10.380 -5.951 1.00 95.88 226 ARG A C 1
ATOM 1716 O O . ARG A 1 226 ? 6.758 -11.037 -6.139 1.00 95.88 226 ARG A O 1
ATOM 1723 N N . VAL A 1 227 ? 5.266 -9.483 -6.805 1.00 97.25 227 VAL A N 1
ATOM 1724 C CA . VAL A 1 227 ? 5.928 -9.056 -8.038 1.00 97.25 227 VAL A CA 1
ATOM 1725 C C . VAL A 1 227 ? 6.259 -7.577 -7.915 1.00 97.25 227 VAL A C 1
ATOM 1727 O O . VAL A 1 227 ? 5.348 -6.770 -7.771 1.00 97.25 227 VAL A O 1
ATOM 1730 N N . LEU A 1 228 ? 7.537 -7.215 -7.946 1.00 96.69 228 LEU A N 1
ATOM 1731 C CA . LEU A 1 228 ? 7.981 -5.823 -7.949 1.00 96.69 228 LEU A CA 1
ATOM 1732 C C . LEU A 1 228 ? 7.644 -5.163 -9.286 1.00 96.69 228 LEU A C 1
ATOM 1734 O O . LEU A 1 228 ? 7.701 -5.806 -10.336 1.00 96.69 228 LEU A O 1
ATOM 1738 N N . SER A 1 229 ? 7.347 -3.869 -9.267 1.00 95.25 229 SER A N 1
ATOM 1739 C CA . SER A 1 229 ? 7.269 -3.107 -10.504 1.00 95.25 229 SER A CA 1
ATOM 1740 C C . SER A 1 229 ? 8.658 -2.956 -11.142 1.00 95.25 229 SER A C 1
ATOM 1742 O O . SER A 1 229 ? 9.680 -2.974 -10.439 1.00 95.25 229 SER A O 1
ATOM 1744 N N . PRO A 1 230 ? 8.738 -2.777 -12.473 1.00 92.44 230 PRO A N 1
ATOM 1745 C CA . PRO A 1 230 ? 10.018 -2.596 -13.152 1.00 92.44 230 PRO A CA 1
ATOM 1746 C C . PRO A 1 230 ? 10.820 -1.403 -12.616 1.00 92.44 230 PRO A C 1
ATOM 1748 O O . PRO A 1 230 ? 12.029 -1.517 -12.439 1.00 92.44 230 PRO A O 1
ATOM 1751 N N . ASN A 1 231 ? 10.164 -0.279 -12.296 1.00 91.06 231 ASN A N 1
ATOM 1752 C CA . ASN A 1 231 ? 10.837 0.897 -11.733 1.00 91.06 231 ASN A CA 1
ATOM 1753 C C . ASN A 1 231 ? 11.384 0.635 -10.326 1.00 91.06 231 ASN A C 1
ATOM 1755 O O . ASN A 1 231 ? 12.480 1.095 -10.000 1.00 91.06 231 ASN A O 1
ATOM 1759 N N . LEU A 1 232 ? 10.646 -0.103 -9.491 1.00 91.38 232 LEU A N 1
ATOM 1760 C CA . LEU A 1 232 ? 11.101 -0.420 -8.146 1.00 91.38 232 LEU A CA 1
ATOM 1761 C C . LEU A 1 232 ? 12.295 -1.374 -8.194 1.00 91.38 232 LEU A C 1
ATOM 1763 O O . LEU A 1 232 ? 13.277 -1.168 -7.485 1.00 91.38 232 LEU A O 1
ATOM 1767 N N . TYR A 1 233 ? 12.259 -2.366 -9.081 1.00 93.00 233 TYR A N 1
ATOM 1768 C CA . TYR A 1 233 ? 13.395 -3.250 -9.311 1.00 93.00 233 TYR A CA 1
ATOM 1769 C C . TYR A 1 233 ? 14.626 -2.514 -9.865 1.00 93.00 233 TYR A C 1
ATOM 1771 O O . TYR A 1 233 ? 15.726 -2.713 -9.351 1.00 93.00 233 TYR A O 1
ATOM 1779 N N . GLU A 1 234 ? 14.449 -1.624 -10.847 1.00 92.12 234 GLU A N 1
ATOM 1780 C CA . GLU A 1 234 ? 15.512 -0.774 -11.411 1.00 92.12 234 GLU A CA 1
ATOM 1781 C C . GLU A 1 234 ? 16.196 0.085 -10.333 1.00 92.12 234 GLU A C 1
ATOM 1783 O O . GLU A 1 234 ? 17.410 0.268 -10.368 1.00 92.12 234 GLU A O 1
ATOM 1788 N N . SER A 1 235 ? 15.444 0.565 -9.334 1.00 91.88 235 SER A N 1
ATOM 1789 C CA . SER A 1 235 ? 15.983 1.416 -8.260 1.00 91.88 235 SER A CA 1
ATOM 1790 C C . SER A 1 235 ? 17.069 0.741 -7.411 1.00 91.88 235 SER A C 1
ATOM 1792 O O . SER A 1 235 ? 17.937 1.424 -6.868 1.00 91.88 235 SER A O 1
ATOM 1794 N N . VAL A 1 236 ? 17.043 -0.593 -7.326 1.00 91.94 236 VAL A N 1
ATOM 1795 C CA . VAL A 1 236 ? 18.034 -1.412 -6.606 1.00 91.94 236 VAL A CA 1
ATOM 1796 C C . VAL A 1 236 ? 18.910 -2.248 -7.540 1.00 91.94 236 VAL A C 1
ATOM 1798 O O . VAL A 1 236 ? 19.963 -2.724 -7.121 1.00 91.94 236 VAL A O 1
ATOM 1801 N N . HIS A 1 237 ? 18.539 -2.357 -8.818 1.00 92.44 237 HIS A N 1
ATOM 1802 C CA . HIS A 1 237 ? 19.341 -2.964 -9.880 1.00 92.44 237 HIS A CA 1
ATOM 1803 C C . HIS A 1 237 ? 19.500 -1.997 -11.065 1.00 92.44 237 HIS A C 1
ATOM 1805 O O . HIS A 1 237 ? 18.907 -2.226 -12.124 1.00 92.44 237 HIS A O 1
ATOM 1811 N N . PRO A 1 238 ? 20.303 -0.926 -10.922 1.00 93.19 238 PRO A N 1
ATOM 1812 C CA . PRO A 1 238 ? 20.481 0.049 -11.989 1.00 93.19 238 PRO A CA 1
ATOM 1813 C C . PRO A 1 238 ? 20.970 -0.613 -13.283 1.00 93.19 238 PRO A C 1
ATOM 1815 O O . PRO A 1 238 ? 21.940 -1.372 -13.280 1.00 93.19 238 PRO A O 1
ATOM 1818 N N . GLY A 1 239 ? 20.300 -0.309 -14.389 1.00 89.38 239 GLY A N 1
ATOM 1819 C CA . GLY A 1 239 ? 20.554 -0.855 -15.716 1.00 89.38 239 GLY A CA 1
ATOM 1820 C C . GLY A 1 239 ? 19.697 -2.068 -16.096 1.00 89.38 239 GLY A C 1
ATOM 1821 O O . GLY A 1 239 ? 19.804 -2.534 -17.230 1.00 89.38 239 GLY A O 1
ATOM 1822 N N . ALA A 1 240 ? 18.840 -2.584 -15.207 1.00 88.56 240 ALA A N 1
ATOM 1823 C CA . ALA A 1 240 ? 18.021 -3.773 -15.468 1.00 88.56 240 ALA A CA 1
ATOM 1824 C C . ALA A 1 240 ? 17.086 -3.636 -16.682 1.00 88.56 240 ALA A C 1
ATOM 1826 O O . ALA A 1 240 ? 16.805 -4.624 -17.360 1.00 88.56 240 ALA A O 1
ATOM 1827 N N . THR A 1 241 ? 16.628 -2.420 -16.965 1.00 84.62 241 THR A N 1
ATOM 1828 C CA . THR A 1 241 ? 15.752 -2.077 -18.094 1.00 84.62 241 THR A CA 1
ATOM 1829 C C . THR A 1 241 ? 16.453 -1.206 -19.142 1.00 84.62 241 THR A C 1
ATOM 1831 O O . THR A 1 241 ? 15.809 -0.650 -20.039 1.00 84.62 241 THR A O 1
ATOM 1834 N N . GLN A 1 242 ? 17.782 -1.068 -19.057 1.00 89.25 242 GLN A N 1
ATOM 1835 C CA . GLN A 1 242 ? 18.541 -0.167 -19.918 1.00 89.25 242 GLN A CA 1
ATOM 1836 C C . GLN A 1 242 ? 18.341 -0.505 -21.396 1.00 89.25 242 GLN A C 1
ATOM 1838 O O . GLN A 1 242 ? 18.554 -1.627 -21.845 1.00 89.25 242 GLN A O 1
ATOM 1843 N N . GLY A 1 243 ? 17.947 0.508 -22.169 1.00 88.25 243 GLY A N 1
ATOM 1844 C CA . GLY A 1 243 ? 17.740 0.373 -23.607 1.00 88.25 243 GLY A CA 1
ATOM 1845 C C . GLY A 1 243 ? 16.469 -0.381 -24.001 1.00 88.25 243 GLY A C 1
ATOM 1846 O O . GLY A 1 243 ? 16.155 -0.389 -25.186 1.00 88.25 243 GLY A O 1
ATOM 1847 N N . TYR A 1 244 ? 15.698 -0.932 -23.054 1.00 89.44 244 TYR A N 1
ATOM 1848 C CA . TYR A 1 244 ? 14.505 -1.726 -23.364 1.00 89.44 244 TYR A CA 1
ATOM 1849 C C . TYR A 1 244 ? 13.483 -0.950 -24.202 1.00 89.44 244 TYR A C 1
ATOM 1851 O O . TYR A 1 244 ? 13.043 -1.410 -25.252 1.00 89.44 244 TYR A O 1
ATOM 1859 N N . TYR A 1 245 ? 13.164 0.278 -23.788 1.00 88.38 245 TYR A N 1
ATOM 1860 C CA . TYR A 1 245 ? 12.218 1.137 -24.504 1.00 88.38 245 TYR A CA 1
ATOM 1861 C C . TYR A 1 245 ? 12.842 1.891 -25.688 1.00 88.38 245 TYR A C 1
ATOM 1863 O O . TYR A 1 245 ? 12.114 2.518 -26.457 1.00 88.38 245 TYR A O 1
ATOM 1871 N N . ALA A 1 246 ? 14.170 1.858 -25.856 1.00 88.81 246 ALA A N 1
ATOM 1872 C CA . ALA A 1 246 ? 14.860 2.697 -26.835 1.00 88.81 246 ALA A CA 1
ATOM 1873 C C . ALA A 1 246 ? 14.437 2.409 -28.287 1.00 88.81 246 ALA A C 1
ATOM 1875 O O . ALA A 1 246 ? 14.162 3.375 -28.998 1.00 88.81 246 ALA A O 1
ATOM 1876 N N . PRO A 1 247 ? 14.301 1.146 -28.747 1.00 86.75 247 PRO A N 1
ATOM 1877 C CA . PRO A 1 247 ? 13.790 0.872 -30.087 1.00 86.75 247 PRO A CA 1
ATOM 1878 C C . PRO A 1 247 ? 12.407 1.485 -30.318 1.00 86.75 247 PRO A C 1
ATOM 1880 O O . PRO A 1 247 ? 12.211 2.152 -31.326 1.00 86.75 247 PRO A O 1
ATOM 1883 N N . TYR A 1 248 ? 11.480 1.339 -29.364 1.00 84.00 248 TYR A N 1
ATOM 1884 C CA . TYR A 1 248 ? 10.118 1.871 -29.479 1.00 84.00 248 TYR A CA 1
ATOM 1885 C C . TYR A 1 248 ? 10.085 3.406 -29.507 1.00 84.00 248 TYR A C 1
ATOM 1887 O O . TYR A 1 248 ? 9.421 4.000 -30.358 1.00 84.00 248 TYR A O 1
ATOM 1895 N N . VAL A 1 249 ? 10.832 4.052 -28.606 1.00 83.81 249 VAL A N 1
ATOM 1896 C CA . VAL A 1 249 ? 10.935 5.518 -28.539 1.00 83.81 249 VAL A CA 1
ATOM 1897 C C . VAL A 1 249 ? 11.575 6.081 -29.810 1.00 83.81 249 VAL A C 1
ATOM 1899 O O . VAL A 1 249 ? 11.105 7.087 -30.332 1.00 83.81 249 VAL A O 1
ATOM 1902 N N . ASN A 1 250 ? 12.600 5.414 -30.346 1.00 82.31 250 ASN A N 1
ATOM 1903 C CA . ASN A 1 250 ? 13.322 5.867 -31.536 1.00 82.31 250 ASN A CA 1
ATOM 1904 C C . ASN A 1 250 ? 12.599 5.536 -32.854 1.00 82.31 250 ASN A C 1
ATOM 1906 O O . ASN A 1 250 ? 12.849 6.194 -33.862 1.00 82.31 250 ASN A O 1
ATOM 1910 N N . GLN A 1 251 ? 11.721 4.526 -32.875 1.00 71.31 251 GLN A N 1
ATOM 1911 C CA . GLN A 1 251 ? 10.998 4.093 -34.080 1.00 71.31 251 GLN A CA 1
ATOM 1912 C C . GLN A 1 251 ? 9.963 5.123 -34.546 1.00 71.31 251 GLN A C 1
ATOM 1914 O O . GLN A 1 251 ? 9.639 5.177 -35.732 1.00 71.31 251 GLN A O 1
ATOM 1919 N N . ASN A 1 252 ? 9.466 5.963 -33.639 1.00 57.94 252 ASN A N 1
ATOM 1920 C CA . ASN A 1 252 ? 8.479 6.976 -33.958 1.00 57.94 252 ASN A CA 1
ATOM 1921 C C . ASN A 1 252 ? 9.076 8.368 -33.758 1.00 57.94 252 ASN A C 1
ATOM 1923 O O . ASN A 1 252 ? 9.350 8.792 -32.639 1.00 57.94 252 ASN A O 1
ATOM 1927 N N . ASN A 1 253 ? 9.189 9.125 -34.848 1.00 57.69 253 ASN A N 1
ATOM 1928 C CA . ASN A 1 253 ? 9.399 10.569 -34.821 1.00 57.69 253 ASN A CA 1
ATOM 1929 C C . ASN A 1 253 ? 8.109 11.230 -34.273 1.00 57.69 253 ASN A C 1
ATOM 1931 O O . ASN A 1 253 ? 7.329 11.826 -35.014 1.00 57.69 253 ASN A O 1
ATOM 1935 N N . LEU A 1 254 ? 7.809 11.024 -32.981 1.00 55.25 254 LEU A N 1
ATOM 1936 C CA . LEU A 1 254 ? 6.536 11.358 -32.318 1.00 55.25 254 LEU A CA 1
ATOM 1937 C C . LEU A 1 254 ? 6.235 12.867 -32.277 1.00 55.25 254 LEU A C 1
ATOM 1939 O O . LEU A 1 254 ? 5.169 13.250 -31.807 1.00 55.25 254 LEU A O 1
ATOM 1943 N N . LEU A 1 255 ? 7.131 13.704 -32.803 1.00 55.28 255 LEU A N 1
ATOM 1944 C CA . LEU A 1 255 ? 7.059 15.164 -32.830 1.00 55.28 255 LEU A CA 1
ATOM 1945 C C . LEU A 1 255 ? 7.009 15.705 -34.271 1.00 55.28 255 LEU A C 1
ATOM 1947 O O . LEU A 1 255 ? 7.718 16.645 -34.622 1.00 55.28 255 LEU A O 1
ATOM 1951 N N . GLY A 1 256 ? 6.189 15.102 -35.136 1.00 54.59 256 GLY A N 1
ATOM 1952 C CA . GLY A 1 256 ? 5.751 15.797 -36.351 1.00 54.59 256 GLY A CA 1
ATOM 1953 C C . GLY A 1 256 ? 4.973 17.075 -35.978 1.00 54.59 256 GLY A C 1
ATOM 1954 O O . GLY A 1 256 ? 4.301 17.074 -34.944 1.00 54.59 256 GLY A O 1
ATOM 1955 N N . PRO A 1 257 ? 5.032 18.150 -36.789 1.00 55.34 257 PRO A N 1
ATOM 1956 C CA . PRO A 1 257 ? 4.489 19.474 -36.445 1.00 55.34 257 PRO A CA 1
ATOM 1957 C C . PRO A 1 257 ? 2.975 19.505 -36.164 1.00 55.34 257 PRO A C 1
ATOM 1959 O O . PRO A 1 257 ? 2.494 20.463 -35.566 1.00 55.34 257 PRO A O 1
ATOM 1962 N N . ASP A 1 258 ? 2.239 18.451 -36.527 1.00 55.66 258 ASP A N 1
ATOM 1963 C CA . ASP A 1 258 ? 0.776 18.382 -36.422 1.00 55.66 258 ASP A CA 1
ATOM 1964 C C . ASP A 1 258 ? 0.264 17.604 -35.192 1.00 55.66 258 ASP A C 1
ATOM 1966 O O . ASP A 1 258 ? -0.943 17.403 -35.039 1.00 55.66 258 ASP A O 1
ATOM 1970 N N . LYS A 1 259 ? 1.146 17.138 -34.293 1.00 55.59 259 LYS A N 1
ATOM 1971 C CA . LYS A 1 259 ? 0.724 16.434 -33.068 1.00 55.59 259 LYS A CA 1
ATOM 1972 C C . LYS A 1 259 ? 0.570 17.398 -31.893 1.00 55.59 259 LYS A C 1
ATOM 1974 O O . LYS A 1 259 ? 1.495 17.615 -31.116 1.00 55.59 259 LYS A O 1
ATOM 1979 N N . VAL A 1 260 ? -0.634 17.947 -31.745 1.00 57.25 260 VAL A N 1
ATOM 1980 C CA . VAL A 1 260 ? -1.024 18.756 -30.582 1.00 57.25 260 VAL A CA 1
ATOM 1981 C C . VAL A 1 260 ? -1.438 17.832 -29.436 1.00 57.25 260 VAL A C 1
ATOM 1983 O O . VAL A 1 260 ? -2.451 17.140 -29.517 1.00 57.25 260 VAL A O 1
ATOM 1986 N N . VAL A 1 261 ? -0.662 17.833 -28.352 1.00 56.84 261 VAL A N 1
ATOM 1987 C CA . VAL A 1 261 ? -1.075 17.255 -27.067 1.00 56.84 261 VAL A CA 1
ATOM 1988 C C . VAL A 1 261 ? -1.726 18.369 -26.259 1.00 56.84 261 VAL A C 1
ATOM 1990 O O . VAL A 1 261 ? -1.044 19.232 -25.710 1.00 56.84 261 VAL A O 1
ATOM 1993 N N . SER A 1 262 ? -3.054 18.378 -26.205 1.00 52.62 262 SER A N 1
ATOM 1994 C CA . SER A 1 262 ? -3.788 19.278 -25.319 1.00 52.62 262 SER A CA 1
ATOM 1995 C C . SER A 1 262 ? -3.890 18.641 -23.938 1.00 52.62 262 SER A C 1
ATOM 1997 O O . SER A 1 262 ? -4.680 17.725 -23.721 1.00 52.62 262 SER A O 1
ATOM 1999 N N . LEU A 1 263 ? -3.079 19.127 -23.002 1.00 42.25 263 LEU A N 1
ATOM 2000 C CA . LEU A 1 263 ? -3.254 18.845 -21.582 1.00 42.25 263 LEU A CA 1
ATOM 2001 C C . LEU A 1 263 ? -4.402 19.729 -21.086 1.00 42.25 263 LEU A C 1
ATOM 2003 O O . LEU A 1 263 ? -4.218 20.923 -20.866 1.00 42.25 263 LEU A O 1
ATOM 2007 N N . VAL A 1 264 ? -5.608 19.166 -21.000 1.00 38.56 264 VAL A N 1
ATOM 2008 C CA . VAL A 1 264 ? -6.755 19.867 -20.415 1.00 38.56 264 VAL A CA 1
ATOM 2009 C C . VAL A 1 264 ? -6.688 19.680 -18.906 1.00 38.56 264 VAL A C 1
ATOM 2011 O O . VAL A 1 264 ? -6.763 18.557 -18.407 1.00 38.56 264 VAL A O 1
ATOM 2014 N N . GLU A 1 265 ? -6.517 20.780 -18.181 1.00 34.62 265 GLU A N 1
ATOM 2015 C CA . GLU A 1 265 ? -6.551 20.779 -16.725 1.00 34.62 265 GLU A CA 1
ATOM 2016 C C . GLU A 1 265 ? -7.989 20.486 -16.264 1.00 34.62 265 GLU A C 1
ATOM 2018 O O . GLU A 1 265 ? -8.954 21.091 -16.730 1.00 34.62 265 GLU A O 1
ATOM 2023 N N . SER A 1 266 ? -8.150 19.484 -15.398 1.00 44.31 266 SER A N 1
ATOM 2024 C CA . SER A 1 266 ? -9.460 18.891 -15.083 1.00 44.31 266 SER A CA 1
ATOM 2025 C C . SER A 1 266 ? -10.464 19.858 -14.437 1.00 44.31 266 SER A C 1
ATOM 2027 O O . SER A 1 266 ? -11.662 19.585 -14.452 1.00 44.31 266 SER A O 1
ATOM 2029 N N . SER A 1 267 ? -10.006 21.000 -13.919 1.00 42.34 267 SER A N 1
ATOM 2030 C CA . SER A 1 267 ? -10.801 21.995 -13.190 1.00 42.34 267 SER A CA 1
ATOM 2031 C C . SER A 1 267 ? -11.966 22.592 -13.995 1.00 42.34 267 SER A C 1
ATOM 2033 O O . SER A 1 267 ? -12.982 22.948 -13.394 1.00 42.34 267 SER A O 1
ATOM 2035 N N . ASP A 1 268 ? -11.886 22.633 -15.331 1.00 38.91 268 ASP A N 1
ATOM 2036 C CA . ASP A 1 268 ? -12.926 23.225 -16.192 1.00 38.91 268 ASP A CA 1
ATOM 2037 C C . ASP A 1 268 ? -14.075 22.266 -16.566 1.00 38.91 268 ASP A C 1
ATOM 2039 O O . ASP A 1 268 ? -15.149 22.706 -16.989 1.00 38.91 268 ASP A O 1
ATOM 2043 N N . LEU A 1 269 ? -13.907 20.953 -16.374 1.00 41.62 269 LEU A N 1
ATOM 2044 C CA . LEU A 1 269 ? -14.897 19.943 -16.782 1.00 41.62 269 LEU A CA 1
ATOM 2045 C C . LEU A 1 269 ? -15.898 19.566 -15.672 1.00 41.62 269 LEU A C 1
ATOM 2047 O O . LEU A 1 269 ? -16.920 18.943 -15.950 1.00 41.62 269 LEU A O 1
ATOM 2051 N N . PHE A 1 270 ? -15.672 19.996 -14.427 1.00 39.62 270 PHE A N 1
ATOM 2052 C CA . PHE A 1 270 ? -16.485 19.588 -13.271 1.00 39.62 270 PHE A CA 1
ATOM 2053 C C . PHE A 1 270 ? -17.797 20.371 -13.065 1.00 39.62 270 PHE A C 1
ATOM 2055 O O . PHE A 1 270 ? -18.586 20.017 -12.192 1.00 39.62 270 PHE A O 1
ATOM 2062 N N . ARG A 1 271 ? -18.089 21.422 -13.849 1.00 39.16 271 ARG A N 1
ATOM 2063 C CA . ARG A 1 271 ? -19.281 22.279 -13.627 1.00 39.16 271 ARG A CA 1
ATOM 2064 C C . ARG A 1 271 ? -20.538 21.919 -14.417 1.00 39.16 271 ARG A C 1
ATOM 2066 O O . ARG A 1 271 ? -21.566 22.571 -14.245 1.00 39.16 271 ARG A O 1
ATOM 2073 N N . LYS A 1 272 ? -20.514 20.885 -15.251 1.00 33.19 272 LYS A N 1
ATOM 2074 C CA . LYS A 1 272 ? -21.722 20.362 -15.901 1.00 33.19 272 LYS A CA 1
ATOM 2075 C C . LYS A 1 272 ? -21.631 18.851 -15.870 1.00 33.19 272 LYS A C 1
ATOM 2077 O O . LYS A 1 272 ? -20.702 18.324 -16.458 1.00 33.19 272 LYS A O 1
ATOM 2082 N N . GLY A 1 273 ? -22.559 18.194 -15.168 1.00 37.38 273 GLY A N 1
ATOM 2083 C CA . GLY A 1 273 ? -22.648 16.741 -14.977 1.00 37.38 273 GLY A CA 1
ATOM 2084 C C . GLY A 1 273 ? -22.681 15.943 -16.282 1.00 37.38 273 GLY A C 1
ATOM 2085 O O . GLY A 1 273 ? -23.712 15.419 -16.688 1.00 37.38 273 GLY A O 1
ATOM 2086 N N . VAL A 1 274 ? -21.523 15.863 -16.922 1.00 27.45 274 VAL A N 1
ATOM 2087 C CA . VAL A 1 274 ? -21.199 15.119 -18.124 1.00 27.45 274 VAL A CA 1
ATOM 2088 C C . VAL A 1 274 ? -19.845 14.494 -17.827 1.00 27.45 274 VAL A C 1
ATOM 2090 O O . VAL A 1 274 ? -18.852 15.181 -17.613 1.00 27.45 274 VAL A O 1
ATOM 2093 N N . PHE A 1 275 ? -19.847 13.170 -17.750 1.00 33.34 275 PHE A N 1
ATOM 2094 C CA . PHE A 1 275 ? -18.670 12.338 -17.560 1.00 33.34 275 PHE A CA 1
ATOM 2095 C C . PHE A 1 275 ? -17.579 12.724 -18.563 1.00 33.34 275 PHE A C 1
ATOM 2097 O O . PHE A 1 275 ? -17.819 12.704 -19.774 1.00 33.34 275 PHE A O 1
ATOM 2104 N N . VAL A 1 276 ? -16.369 13.019 -18.083 1.00 25.36 276 VAL A N 1
ATOM 2105 C CA . VAL A 1 276 ? -15.195 13.070 -18.960 1.00 25.36 276 VAL A CA 1
ATOM 2106 C C . VAL A 1 276 ? -14.794 11.637 -19.255 1.00 25.36 276 VAL A C 1
ATOM 2108 O O . VAL A 1 276 ? -13.999 11.005 -18.567 1.00 25.36 276 VAL A O 1
ATOM 2111 N N . LEU A 1 277 ? -15.434 11.113 -20.286 1.00 27.86 277 LEU A N 1
ATOM 2112 C CA . LEU A 1 277 ? -15.049 9.900 -20.963 1.00 27.86 277 LEU A CA 1
ATOM 2113 C C . LEU A 1 277 ? -13.865 10.253 -21.875 1.00 27.86 277 LEU A C 1
ATOM 2115 O O . LEU A 1 277 ? -14.052 10.949 -22.875 1.00 27.86 277 LEU A O 1
ATOM 2119 N N . VAL A 1 278 ? -12.653 9.793 -21.555 1.00 28.02 278 VAL A N 1
ATOM 2120 C CA . VAL A 1 278 ? -11.533 9.849 -22.508 1.00 28.02 278 VAL A CA 1
ATOM 2121 C C . VAL A 1 278 ? -11.785 8.776 -23.560 1.00 28.02 278 VAL A C 1
ATOM 2123 O O . VAL A 1 278 ? -11.457 7.611 -23.404 1.00 28.02 278 VAL A O 1
ATOM 2126 N N . LYS A 1 279 ? -12.458 9.167 -24.635 1.00 26.08 279 LYS A N 1
ATOM 2127 C CA . LYS A 1 279 ? -12.692 8.328 -25.805 1.00 26.08 279 LYS A CA 1
ATOM 2128 C C . LYS A 1 279 ? -11.495 8.467 -26.744 1.00 26.08 279 LYS A C 1
ATOM 2130 O O . LYS A 1 279 ? -11.362 9.490 -27.410 1.00 26.08 279 LYS A O 1
ATOM 2135 N N . LEU A 1 280 ? -10.646 7.445 -26.816 1.00 30.69 280 LEU A N 1
ATOM 2136 C CA . LEU A 1 280 ? -9.712 7.296 -27.930 1.00 30.69 280 LEU A CA 1
ATOM 2137 C C . LEU A 1 280 ? -10.470 6.633 -29.084 1.00 30.69 280 LEU A C 1
ATOM 2139 O O . LEU A 1 280 ? -10.918 5.496 -28.963 1.00 30.69 280 LEU A O 1
ATOM 2143 N N . TYR A 1 281 ? -10.638 7.363 -30.186 1.00 29.45 281 TYR A N 1
ATOM 2144 C CA . TYR A 1 281 ? -11.120 6.818 -31.451 1.00 29.45 281 TYR A CA 1
ATOM 2145 C C . TYR A 1 281 ? -10.066 7.039 -32.525 1.00 29.45 281 TYR A C 1
ATOM 2147 O O . TYR A 1 281 ? -9.610 8.163 -32.738 1.00 29.45 281 TYR A O 1
ATOM 2155 N N . LEU A 1 282 ? -9.752 5.975 -33.255 1.00 35.94 282 LEU A N 1
ATOM 2156 C CA . LEU A 1 282 ? -9.239 6.065 -34.613 1.00 35.94 282 LEU A CA 1
ATOM 2157 C C . LEU A 1 282 ? -10.335 5.474 -35.505 1.00 35.94 282 LEU A C 1
ATOM 2159 O O . LEU A 1 282 ? -10.396 4.265 -35.705 1.00 35.94 282 LEU A O 1
ATOM 2163 N N . GLY A 1 283 ? -11.268 6.318 -35.950 1.00 37.53 283 GLY A N 1
ATOM 2164 C CA . GLY A 1 283 ? -12.506 5.840 -36.574 1.00 37.53 283 GLY A CA 1
ATOM 2165 C C . GLY A 1 283 ? -13.421 5.084 -35.601 1.00 37.53 283 GLY A C 1
ATOM 2166 O O . GLY A 1 283 ? -13.084 4.888 -34.433 1.00 37.53 283 GLY A O 1
ATOM 2167 N N . ASP A 1 284 ? -14.615 4.731 -36.079 1.00 33.88 284 ASP A N 1
ATOM 2168 C CA . ASP A 1 284 ? -15.760 4.264 -35.287 1.00 33.88 284 ASP A CA 1
ATOM 2169 C C . ASP A 1 284 ? -15.496 2.965 -34.506 1.00 33.88 284 ASP A C 1
ATOM 2171 O O . ASP A 1 284 ? -15.932 1.898 -34.918 1.00 33.88 284 ASP A O 1
ATOM 2175 N N . LEU A 1 285 ? -14.835 3.033 -33.348 1.00 29.38 285 LEU A N 1
ATOM 2176 C CA . LEU A 1 285 ? -15.084 2.131 -32.220 1.00 29.38 285 LEU A CA 1
ATOM 2177 C C . LEU A 1 285 ? -14.462 2.652 -30.909 1.00 29.38 285 LEU A C 1
ATOM 2179 O O . LEU A 1 285 ? -13.318 3.092 -30.870 1.00 29.38 285 LEU A O 1
ATOM 2183 N N . LEU A 1 286 ? -15.262 2.601 -29.837 1.00 30.28 286 LEU A N 1
ATOM 2184 C CA . LEU A 1 286 ? -14.939 3.022 -28.466 1.00 30.28 286 LEU A CA 1
ATOM 2185 C C . LEU A 1 286 ? -13.869 2.134 -27.808 1.00 30.28 286 LEU A C 1
ATOM 2187 O O . LEU A 1 286 ? -14.021 0.918 -27.890 1.00 30.28 286 LEU A O 1
ATOM 2191 N N . ALA A 1 287 ? -12.973 2.720 -26.986 1.00 29.16 287 ALA A N 1
ATOM 2192 C CA . ALA A 1 287 ? -12.770 2.331 -25.568 1.00 29.16 287 ALA A CA 1
ATOM 2193 C C . ALA A 1 287 ? -11.739 3.190 -24.769 1.00 29.16 287 ALA A C 1
ATOM 2195 O O . ALA A 1 287 ? -10.888 3.849 -25.357 1.00 29.16 287 ALA A O 1
ATOM 2196 N N . GLN A 1 288 ? -11.813 3.024 -23.426 1.00 34.66 288 GLN A N 1
ATOM 2197 C CA . GLN A 1 288 ? -10.787 3.104 -22.341 1.00 34.66 288 GLN A CA 1
ATOM 2198 C C . GLN A 1 288 ? -10.918 4.238 -21.298 1.00 34.66 288 GLN A C 1
ATOM 2200 O O . GLN A 1 288 ? -11.179 5.373 -21.654 1.00 34.66 288 GLN A O 1
ATOM 2205 N N . PHE A 1 289 ? -10.996 3.989 -19.974 1.00 29.97 289 PHE A N 1
ATOM 2206 C CA . PHE A 1 289 ? -10.172 3.252 -18.975 1.00 29.97 289 PHE A CA 1
ATOM 2207 C C . PHE A 1 289 ? -8.899 4.007 -18.547 1.00 29.97 289 PHE A C 1
ATOM 2209 O O . PHE A 1 289 ? -8.025 4.260 -19.367 1.00 29.97 289 PHE A O 1
ATOM 2216 N N . LEU A 1 290 ? -8.793 4.308 -17.244 1.00 26.25 290 LEU A N 1
ATOM 2217 C CA . LEU A 1 290 ? -7.567 4.752 -16.572 1.00 26.25 290 LEU A CA 1
ATOM 2218 C C . LEU A 1 290 ? -7.024 3.585 -15.740 1.00 26.25 290 LEU A C 1
ATOM 2220 O O . LEU A 1 290 ? -7.667 3.147 -14.787 1.00 26.25 290 LEU A O 1
ATOM 2224 N N . PHE A 1 291 ? -5.853 3.091 -16.131 1.00 24.58 291 PHE A N 1
ATOM 2225 C CA . PHE A 1 291 ? -4.972 2.294 -15.285 1.00 24.58 291 PHE A CA 1
ATOM 2226 C C . PHE A 1 291 ? -3.859 3.221 -14.786 1.00 24.58 291 PHE A C 1
ATOM 2228 O O . PHE A 1 291 ? -3.304 3.978 -15.586 1.00 24.58 291 PHE A O 1
ATOM 2235 N N . PHE A 1 292 ? -3.570 3.162 -13.486 1.00 31.30 292 PHE A N 1
ATOM 2236 C CA . PHE A 1 292 ? -2.316 3.633 -12.898 1.00 31.30 292 PHE A CA 1
ATOM 2237 C C . PHE A 1 292 ? -1.442 2.418 -12.595 1.00 31.30 292 PHE A C 1
ATOM 2239 O O . PHE A 1 292 ? -2.014 1.396 -12.141 1.00 31.30 292 PHE A O 1
#

Mean predicted aligned error: 11.07 Å

Foldseek 3Di:
DDPDPDDPPPPPDDDPPPPPLDFPPFDKDKDKDADPDPPFWKKKWKWAADPVRAIWTQFLVRDTDGDAADPPDQKAKDDCVGTIDIQDPVVRMRIHIHSGWGHQMKIKIWRDDFIKMWGADPVRGTHIPGGDCPDPPRCSVQIFMAIKTWTDGPVPHIDIDGDCQFKFAPWDKDWDADPVGDIDIDGTDDPCRQVVCLVVLVVVCVVPVAVSNVLFDAHPVRHTGIGGDPVNVCVVVPPSCPCVCVCVVVVDPVPDPPDDDDPDDCVVVPPDPDDPDPFDDPPDDTDDDDDD

Nearest PDB structures (foldseek):
  7vtk-assembly1_A  TM=8.680E-01  e=2.414E-12  Streptomyces pratensis
  7vtm-assembly1_A  TM=8.654E-01  e=2.181E-11  Streptomyces pratensis
  5h4e-assembly1_A  TM=7.348E-01  e=9.874E-08  Clostridium beijerinckii NCIMB 8052
  7xdi-assembly1_E  TM=1.796E-01  e=1.702E-01  Sulfolobus spindle-shaped virus
  6e14-assembly1_G  TM=2.884E-01  e=2.816E+00  Escherichia coli

Organism: NCBI:txid1337665

pLDDT: mean 78.95, std 23.33, range [20.39, 98.38]

Solvent-accessible surface area (backbone atoms only — not comparable to full-atom values): 17778 Å² total; per-residue (Å²): 135,85,87,73,82,76,69,85,75,77,79,91,71,89,75,95,69,81,82,72,81,51,48,90,80,38,76,63,46,76,47,74,51,73,65,83,58,81,99,49,63,38,29,36,36,38,41,24,28,52,95,85,55,32,34,34,31,42,25,88,88,53,45,80,44,69,72,73,54,52,86,99,46,81,56,25,79,56,66,55,89,62,42,58,34,72,32,46,78,76,64,31,54,43,75,45,59,39,68,65,59,31,38,83,15,36,44,36,42,22,64,47,88,72,58,40,31,25,25,62,42,100,84,64,42,27,34,73,44,71,64,39,78,82,39,81,87,68,52,33,44,76,44,42,34,38,54,36,41,32,33,36,40,52,90,76,40,76,48,73,44,80,65,50,72,58,35,45,40,45,81,56,65,48,74,51,71,47,97,89,66,53,72,51,74,45,81,54,62,60,98,57,36,55,53,54,53,40,54,49,26,42,51,48,19,72,73,73,71,46,66,47,45,69,32,46,42,57,43,98,87,67,48,69,48,29,32,46,20,70,68,54,47,29,76,80,37,80,65,66,64,65,68,66,60,46,63,66,61,68,73,46,78,80,77,51,98,84,68,81,81,81,83,75,69,70,81,78,58,76,84,53,104,57,83,88,70,61,70,55,63,88,64,102,57,87,57,60,88,89,86,115

Secondary structure (DSSP, 8-state):
------------SS---------TTPPPEEEEEE---TT---EEEEEEE-TT--EEEE-TTSPEE---PPTT-S-EEPPHHHH-EEPPSSS-EEEEEE-S-EEEEEEEEESS----EEEE-TTS-EEEE---TT-SSSSTTTS-EEEEEEEEETTTEEEEEE--SSEE-S---EEEE-TTS-EEEE----TTHHHHHHHHHHHHHHHH-SSGGGGEEE-TTS-EEEEE-HHHHHHHSTTTTTTTTHHHHHH--TT-TT-------GGGTTTSS--------SSS--------